Protein AF-A0A9W4S8V3-F1 (afdb_monomer_lite)

Radius of gyration: 19.66 Å; chains: 1; bounding box: 46×52×58 Å

Structure (mmCIF, N/CA/C/O backbone):
data_AF-A0A9W4S8V3-F1
#
_entry.id   AF-A0A9W4S8V3-F1
#
loop_
_atom_site.group_PDB
_atom_site.id
_atom_site.type_symbol
_atom_site.label_atom_id
_atom_site.label_alt_id
_atom_site.label_comp_id
_atom_site.label_asym_id
_atom_site.label_entity_id
_atom_site.label_seq_id
_atom_site.pdbx_PDB_ins_code
_atom_site.Cartn_x
_atom_site.Cartn_y
_atom_site.Cartn_z
_atom_site.occupancy
_atom_site.B_iso_or_equiv
_atom_site.auth_seq_id
_atom_site.auth_comp_id
_atom_site.auth_asym_id
_atom_site.auth_atom_id
_atom_site.pdbx_PDB_model_num
ATOM 1 N N . MET A 1 1 ? -5.835 11.607 -18.902 1.00 53.75 1 MET A N 1
ATOM 2 C CA . MET A 1 1 ? -4.369 11.509 -18.715 1.00 53.75 1 MET A CA 1
ATOM 3 C C . MET A 1 1 ? -4.000 10.255 -17.925 1.00 53.75 1 MET A C 1
ATOM 5 O O . MET A 1 1 ? -3.285 9.440 -18.485 1.00 53.75 1 MET A O 1
ATOM 9 N N . LEU A 1 2 ? -4.563 10.040 -16.722 1.00 62.72 2 LEU A N 1
ATOM 10 C CA . LEU A 1 2 ? -4.377 8.810 -15.922 1.00 62.72 2 LEU A CA 1
ATOM 11 C C . LEU A 1 2 ? -4.649 7.508 -16.689 1.00 62.72 2 LEU A C 1
ATOM 13 O O . LEU A 1 2 ? -3.820 6.609 -16.687 1.00 62.72 2 LEU A O 1
ATOM 17 N N . GLU A 1 3 ? -5.796 7.416 -17.365 1.00 71.69 3 GLU A N 1
ATOM 18 C CA . GLU A 1 3 ? -6.167 6.200 -18.100 1.00 71.69 3 GLU A CA 1
ATOM 19 C C . GLU A 1 3 ? -5.235 5.947 -19.285 1.00 71.69 3 GLU A C 1
ATOM 21 O O . GLU A 1 3 ? -4.780 4.828 -19.474 1.00 71.69 3 GLU A O 1
ATOM 26 N N . TYR A 1 4 ? -4.875 6.992 -20.035 1.00 81.25 4 TYR A N 1
ATOM 27 C CA . TYR A 1 4 ? -3.949 6.874 -21.163 1.00 81.25 4 TYR A CA 1
ATOM 28 C C . TYR A 1 4 ? -2.570 6.365 -20.724 1.00 81.25 4 TYR A C 1
ATOM 30 O O . TYR A 1 4 ? -2.067 5.401 -21.295 1.00 81.25 4 TYR A O 1
ATOM 38 N N . TRP A 1 5 ? -1.982 6.969 -19.684 1.00 81.19 5 TRP A N 1
ATOM 39 C CA . TRP A 1 5 ? -0.698 6.517 -19.138 1.00 81.19 5 TRP A CA 1
ATOM 40 C C . TRP A 1 5 ? -0.790 5.100 -18.569 1.00 81.19 5 TRP A C 1
ATOM 42 O O . TRP A 1 5 ? 0.082 4.278 -18.835 1.00 81.19 5 TRP A O 1
ATOM 52 N N . GLY A 1 6 ? -1.875 4.774 -17.863 1.00 83.50 6 GLY A N 1
ATOM 53 C CA . GLY A 1 6 ? -2.095 3.420 -17.361 1.00 83.50 6 GLY A CA 1
ATOM 54 C C . GLY A 1 6 ? -2.279 2.375 -18.459 1.00 83.50 6 GLY A C 1
ATOM 55 O O . GLY A 1 6 ? -1.819 1.246 -18.306 1.00 83.50 6 GLY A O 1
ATOM 56 N N . HIS A 1 7 ? -2.896 2.740 -19.585 1.00 87.94 7 HIS A N 1
ATOM 57 C CA . HIS A 1 7 ? -2.944 1.886 -20.767 1.00 87.94 7 HIS A CA 1
ATOM 58 C C . HIS A 1 7 ? -1.556 1.723 -21.382 1.00 87.94 7 HIS A C 1
ATOM 60 O O . HIS A 1 7 ? -1.149 0.591 -21.621 1.00 87.94 7 HIS A O 1
ATOM 66 N N . TYR A 1 8 ? -0.811 2.816 -21.572 1.00 90.94 8 TYR A N 1
ATOM 67 C CA . TYR A 1 8 ? 0.548 2.777 -22.113 1.00 90.94 8 TYR A CA 1
ATOM 68 C C . TYR A 1 8 ? 1.470 1.867 -21.293 1.00 90.94 8 TYR A C 1
ATOM 70 O O . TYR A 1 8 ? 2.156 1.026 -21.866 1.00 90.94 8 TYR A O 1
ATOM 78 N N . LEU A 1 9 ? 1.439 1.944 -19.961 1.00 91.44 9 LEU A N 1
ATOM 79 C CA . LEU A 1 9 ? 2.301 1.132 -19.086 1.00 91.44 9 LEU A CA 1
ATOM 80 C C . LEU A 1 9 ? 1.978 -0.368 -19.105 1.00 91.44 9 LEU A C 1
ATOM 82 O O . LEU A 1 9 ? 2.753 -1.175 -18.595 1.00 91.44 9 LEU A O 1
ATOM 86 N N . LYS A 1 10 ? 0.861 -0.751 -19.732 1.00 92.50 10 LYS A N 1
ATOM 87 C CA . LYS A 1 10 ? 0.482 -2.144 -20.000 1.00 92.50 10 LYS A CA 1
ATOM 88 C C . LYS A 1 10 ? 0.880 -2.613 -21.406 1.00 92.50 10 LYS A C 1
ATOM 90 O O . LYS A 1 10 ? 0.695 -3.785 -21.718 1.00 92.50 10 LYS A O 1
ATOM 95 N N . THR A 1 11 ? 1.426 -1.733 -22.244 1.00 95.25 11 THR A N 1
ATOM 96 C CA . THR A 1 11 ? 1.868 -2.044 -23.614 1.00 95.25 11 THR A CA 1
ATOM 97 C C . THR A 1 11 ? 3.347 -2.419 -23.675 1.00 95.25 11 THR A C 1
ATOM 99 O O . THR A 1 11 ? 4.100 -2.170 -22.728 1.00 95.25 11 THR A O 1
ATOM 102 N N . ARG A 1 12 ? 3.778 -2.986 -24.809 1.00 96.38 12 ARG A N 1
ATOM 103 C CA . ARG A 1 12 ? 5.169 -3.411 -25.014 1.00 96.38 12 ARG A CA 1
ATOM 104 C C . ARG A 1 12 ? 6.149 -2.255 -25.097 1.00 96.38 12 ARG A C 1
ATOM 106 O O . ARG A 1 12 ? 7.293 -2.377 -24.676 1.00 96.38 12 ARG A O 1
ATOM 113 N N . GLU A 1 13 ? 5.684 -1.113 -25.565 1.00 95.81 13 GLU A N 1
ATOM 114 C CA . GLU A 1 13 ? 6.449 0.119 -25.690 1.00 95.81 13 GLU A CA 1
ATOM 115 C C . GLU A 1 13 ? 6.947 0.616 -24.321 1.00 95.81 13 GLU A C 1
ATOM 117 O O . GLU A 1 13 ? 8.012 1.222 -24.226 1.00 95.81 13 GLU A O 1
ATOM 122 N N . SER A 1 14 ? 6.237 0.278 -23.239 1.00 95.25 14 SER A N 1
ATOM 123 C CA . SER A 1 14 ? 6.610 0.646 -21.869 1.00 95.25 14 SER A CA 1
ATOM 124 C C . SER A 1 14 ? 7.729 -0.186 -21.240 1.00 95.25 14 SER A C 1
ATOM 126 O O . SER A 1 14 ? 8.175 0.158 -20.150 1.00 95.25 14 SER A O 1
ATOM 128 N N . VAL A 1 15 ? 8.184 -1.275 -21.873 1.00 96.56 15 VAL A N 1
ATOM 129 C CA . VAL A 1 15 ? 9.158 -2.201 -21.259 1.00 96.56 15 VAL A CA 1
ATOM 130 C C . VAL A 1 15 ? 10.590 -1.663 -21.250 1.00 96.56 15 VAL A C 1
ATOM 132 O O . VAL A 1 15 ? 11.424 -2.164 -20.510 1.00 96.56 15 VAL A O 1
ATOM 135 N N . GLN A 1 16 ? 10.876 -0.626 -22.042 1.00 95.00 16 GLN A N 1
ATOM 136 C CA . GLN A 1 16 ? 12.216 -0.056 -22.237 1.00 95.00 16 GLN A CA 1
ATOM 137 C C . GLN A 1 16 ? 13.061 0.111 -20.951 1.00 95.00 16 GLN A C 1
ATOM 139 O O . GLN A 1 16 ? 14.211 -0.318 -20.959 1.00 95.00 16 GLN A O 1
ATOM 144 N N . PRO A 1 17 ? 12.546 0.666 -19.832 1.00 94.81 17 PRO A N 1
ATOM 145 C CA . PRO A 1 17 ? 13.326 0.804 -18.598 1.00 94.81 17 PRO A CA 1
ATOM 146 C C . PRO A 1 17 ? 13.534 -0.519 -17.829 1.00 94.81 17 PRO A C 1
ATOM 148 O O . PRO A 1 17 ? 14.394 -0.588 -16.951 1.00 94.81 17 PRO A O 1
ATOM 151 N N . VAL A 1 18 ? 12.781 -1.580 -18.131 1.00 96.94 18 VAL A N 1
ATOM 152 C CA . VAL A 1 18 ? 12.907 -2.913 -17.515 1.00 96.94 18 VAL A CA 1
ATOM 153 C C . VAL A 1 18 ? 13.986 -3.706 -18.250 1.00 96.94 18 VAL A C 1
ATOM 155 O O . VAL A 1 18 ? 13.690 -4.651 -18.965 1.00 96.94 18 VAL A O 1
ATOM 158 N N . THR A 1 19 ? 15.244 -3.297 -18.127 1.00 97.62 19 THR A N 1
ATOM 159 C CA . THR A 1 19 ? 16.382 -3.934 -18.810 1.00 97.62 19 THR A CA 1
ATOM 160 C C . THR A 1 19 ? 17.535 -4.200 -17.845 1.00 97.62 19 THR A C 1
ATOM 162 O O . THR A 1 19 ? 17.659 -3.522 -16.817 1.00 97.62 19 THR A O 1
ATOM 165 N N . THR A 1 20 ? 18.362 -5.199 -18.156 1.00 97.44 20 THR A N 1
ATOM 166 C CA . THR A 1 20 ? 19.636 -5.486 -17.478 1.00 97.44 20 THR A CA 1
ATOM 167 C C . THR A 1 20 ? 20.760 -4.528 -17.887 1.00 97.44 20 THR A C 1
ATOM 169 O O . THR A 1 20 ? 21.784 -4.471 -17.199 1.00 97.44 20 THR A O 1
ATOM 172 N N . ASP A 1 21 ? 20.568 -3.744 -18.954 1.00 97.31 21 ASP A N 1
ATOM 173 C CA . ASP A 1 21 ? 21.503 -2.704 -19.388 1.00 97.31 21 ASP A CA 1
ATOM 174 C C . ASP A 1 21 ? 21.702 -1.620 -18.317 1.00 97.31 21 ASP A C 1
ATOM 176 O O . ASP A 1 21 ? 20.852 -1.391 -17.455 1.00 97.31 21 ASP A O 1
ATOM 180 N N . ALA A 1 22 ? 22.831 -0.910 -18.384 1.00 96.38 22 ALA A N 1
ATOM 181 C CA . ALA A 1 22 ? 23.152 0.166 -17.448 1.00 96.38 22 ALA A CA 1
ATOM 182 C C . ALA A 1 22 ? 22.035 1.227 -17.379 1.00 96.38 22 ALA A C 1
ATOM 184 O O . ALA A 1 22 ? 21.563 1.721 -18.401 1.00 96.38 22 ALA A O 1
ATOM 185 N N . GLY A 1 23 ? 21.626 1.583 -16.157 1.00 93.06 23 GLY A N 1
ATOM 186 C CA . GLY A 1 23 ? 20.515 2.508 -15.903 1.00 93.06 23 GLY A CA 1
ATOM 187 C C . GLY A 1 23 ? 19.118 1.875 -15.958 1.00 93.06 23 GLY A C 1
ATOM 188 O O . GLY A 1 23 ? 18.142 2.551 -15.642 1.00 93.06 23 GLY A O 1
ATOM 189 N N . GLY A 1 24 ? 19.002 0.595 -16.324 1.00 96.38 24 GLY A N 1
ATOM 190 C CA . GLY A 1 24 ? 17.748 -0.154 -16.276 1.00 96.38 24 GLY A CA 1
ATOM 191 C C . GLY A 1 24 ? 17.402 -0.689 -14.884 1.00 96.38 24 GLY A C 1
ATOM 192 O O . GLY A 1 24 ? 18.260 -0.837 -14.010 1.00 96.38 24 GLY A O 1
ATOM 193 N N . TRP A 1 25 ? 16.133 -1.045 -14.686 1.00 95.81 25 TRP A N 1
ATOM 194 C CA . TRP A 1 25 ? 15.607 -1.551 -13.411 1.00 95.81 25 TRP A CA 1
ATOM 195 C C . TRP A 1 25 ? 15.994 -3.001 -13.087 1.00 95.81 25 TRP A C 1
ATOM 197 O O . TRP A 1 25 ? 15.817 -3.435 -11.952 1.00 95.81 25 TRP A O 1
ATOM 207 N N . LEU A 1 26 ? 16.536 -3.753 -14.048 1.00 96.81 26 LEU A N 1
ATOM 208 C CA . LEU A 1 26 ? 17.122 -5.080 -13.810 1.00 96.81 26 LEU A CA 1
ATOM 209 C C . LEU A 1 26 ? 18.656 -5.035 -13.789 1.00 96.81 26 LEU A C 1
ATOM 211 O O . LEU A 1 26 ? 19.299 -6.068 -13.587 1.00 96.81 26 LEU A O 1
ATOM 215 N N . SER A 1 27 ? 19.241 -3.850 -13.991 1.00 96.88 27 SER A N 1
ATOM 216 C CA . SER A 1 27 ? 20.685 -3.656 -14.045 1.00 96.88 27 SER A CA 1
ATOM 217 C C . SER A 1 27 ? 21.372 -4.063 -12.748 1.00 96.88 27 SER A C 1
ATOM 219 O O . SER A 1 27 ? 20.779 -4.087 -11.665 1.00 96.88 27 SER A O 1
ATOM 221 N N . ARG A 1 28 ? 22.672 -4.355 -12.846 1.00 95.25 28 ARG A N 1
ATOM 222 C CA . ARG A 1 28 ? 23.475 -4.694 -11.669 1.00 95.25 28 ARG A CA 1
ATOM 223 C C . ARG A 1 28 ? 23.445 -3.583 -10.618 1.00 95.25 28 ARG A C 1
ATOM 225 O O . ARG A 1 28 ? 23.359 -3.894 -9.434 1.00 95.25 28 ARG A O 1
ATOM 232 N N . ASP A 1 29 ? 23.486 -2.326 -11.053 1.00 95.62 29 ASP A N 1
ATOM 233 C CA . ASP A 1 29 ? 23.458 -1.168 -10.161 1.00 95.62 29 ASP A CA 1
ATOM 234 C C . ASP A 1 29 ? 22.117 -1.060 -9.434 1.00 95.62 29 ASP A C 1
ATOM 236 O O . ASP A 1 29 ? 22.109 -0.923 -8.211 1.00 95.62 29 ASP A O 1
ATOM 240 N N . ALA A 1 30 ? 20.993 -1.231 -10.141 1.00 94.31 30 ALA A N 1
ATOM 241 C CA . ALA A 1 30 ? 19.667 -1.245 -9.525 1.00 94.31 30 ALA A CA 1
ATOM 242 C C . ALA A 1 30 ? 19.547 -2.356 -8.469 1.00 94.31 30 ALA A C 1
ATOM 244 O O . ALA A 1 30 ? 19.091 -2.105 -7.362 1.00 94.31 30 ALA A O 1
ATOM 245 N N . GLN A 1 31 ? 20.042 -3.566 -8.749 1.00 93.75 31 GLN A N 1
ATOM 246 C CA . GLN A 1 31 ? 20.007 -4.669 -7.777 1.00 93.75 31 GLN A CA 1
ATOM 247 C C . GLN A 1 31 ? 20.933 -4.467 -6.559 1.00 93.75 31 GLN A C 1
ATOM 249 O O . GLN A 1 31 ? 20.785 -5.171 -5.559 1.00 93.75 31 GLN A O 1
ATOM 254 N N . ILE A 1 32 ? 21.901 -3.546 -6.631 1.00 91.88 32 ILE A N 1
ATOM 255 C CA . ILE A 1 32 ? 22.773 -3.177 -5.503 1.00 91.88 32 ILE A CA 1
ATOM 256 C C . ILE A 1 32 ? 22.166 -2.026 -4.695 1.00 91.88 32 ILE A C 1
ATOM 258 O O . ILE A 1 32 ? 22.233 -2.041 -3.467 1.00 91.88 32 ILE A O 1
ATOM 262 N N . GLN A 1 33 ? 21.633 -1.016 -5.380 1.00 88.44 33 GLN A N 1
ATOM 263 C CA . GLN A 1 33 ? 21.188 0.237 -4.768 1.00 88.44 33 GLN A CA 1
ATOM 264 C C . GLN A 1 33 ? 19.755 0.144 -4.241 1.00 88.44 33 GLN A C 1
ATOM 266 O O . GLN A 1 33 ? 19.452 0.695 -3.185 1.00 88.44 33 GLN A O 1
ATOM 271 N N . GLU A 1 34 ? 18.895 -0.608 -4.927 1.00 86.75 34 GLU A N 1
ATOM 272 C CA . GLU A 1 34 ? 17.500 -0.788 -4.550 1.00 86.75 34 GLU A CA 1
ATOM 273 C C . GLU A 1 34 ? 17.338 -2.086 -3.764 1.00 86.75 34 GLU A C 1
ATOM 275 O O . GLU A 1 34 ? 17.323 -3.187 -4.322 1.00 86.75 34 GLU A O 1
ATOM 280 N N . ALA A 1 35 ? 17.166 -1.968 -2.446 1.00 83.12 35 ALA A N 1
ATOM 281 C CA . ALA A 1 35 ? 17.029 -3.126 -1.561 1.00 83.12 35 ALA A CA 1
ATOM 282 C C . ALA A 1 35 ? 15.923 -4.095 -2.028 1.00 83.12 35 ALA A C 1
ATOM 284 O O . ALA A 1 35 ? 16.108 -5.313 -1.989 1.00 83.12 35 ALA A O 1
ATOM 285 N N . GLY A 1 36 ? 14.810 -3.557 -2.544 1.00 85.56 36 GLY A N 1
ATOM 286 C CA . GLY A 1 36 ? 13.691 -4.338 -3.077 1.00 85.56 36 GLY A CA 1
ATOM 287 C C . GLY A 1 36 ? 13.987 -5.090 -4.381 1.00 85.56 36 GLY A C 1
ATOM 288 O O . GLY A 1 36 ? 13.192 -5.939 -4.776 1.00 85.56 36 GLY A O 1
ATOM 289 N N . LEU A 1 37 ? 15.102 -4.813 -5.059 1.00 91.50 37 LEU A N 1
ATOM 290 C CA . LEU A 1 37 ? 15.516 -5.488 -6.297 1.00 91.50 37 LEU A CA 1
ATOM 291 C C . LEU A 1 37 ? 16.732 -6.393 -6.095 1.00 91.50 37 LEU A C 1
ATOM 293 O O . LEU A 1 37 ? 17.133 -7.091 -7.024 1.00 91.50 37 LEU A O 1
ATOM 297 N N . SER A 1 38 ? 17.299 -6.421 -4.890 1.00 90.62 38 SER A N 1
ATOM 298 C CA . SER A 1 38 ? 18.400 -7.322 -4.562 1.00 90.62 38 SER A CA 1
ATOM 299 C C . SER A 1 38 ? 18.012 -8.792 -4.771 1.00 90.62 38 SER A C 1
ATOM 301 O O . SER A 1 38 ? 16.888 -9.207 -4.486 1.00 90.62 38 SER A O 1
ATOM 303 N N . ASN A 1 39 ? 18.951 -9.587 -5.302 1.00 92.25 39 ASN A N 1
ATOM 304 C CA . ASN A 1 39 ? 18.748 -11.003 -5.640 1.00 92.25 39 ASN A CA 1
ATOM 305 C C . ASN A 1 39 ? 17.454 -11.232 -6.445 1.00 92.25 39 ASN A C 1
ATOM 307 O O . ASN A 1 39 ? 16.621 -12.075 -6.094 1.00 92.25 39 ASN A O 1
ATOM 311 N N . PHE A 1 40 ? 17.255 -10.436 -7.503 1.00 95.19 40 PHE A N 1
ATOM 312 C CA . PHE A 1 40 ? 15.971 -10.320 -8.194 1.00 95.19 40 PHE A CA 1
ATOM 313 C C . PHE A 1 40 ? 15.415 -11.673 -8.657 1.00 95.19 40 PHE A C 1
ATOM 315 O O . PHE A 1 40 ? 14.278 -12.023 -8.332 1.00 95.19 40 PHE A O 1
ATOM 322 N N . LEU A 1 41 ? 16.238 -12.458 -9.360 1.00 95.69 41 LEU A N 1
ATOM 323 C CA . LEU A 1 41 ? 15.849 -13.766 -9.890 1.00 95.69 41 LEU A CA 1
ATOM 324 C C . LEU A 1 41 ? 15.609 -14.811 -8.805 1.00 95.69 41 LEU A C 1
ATOM 326 O O . LEU A 1 41 ? 14.900 -15.773 -9.075 1.00 95.69 41 LEU A O 1
ATOM 330 N N . ASP A 1 42 ? 16.142 -14.646 -7.596 1.00 95.25 42 ASP A N 1
ATOM 331 C CA . ASP A 1 42 ? 15.854 -15.536 -6.467 1.00 95.25 42 ASP A CA 1
ATOM 332 C C . ASP A 1 42 ? 14.572 -15.135 -5.737 1.00 95.25 42 ASP A C 1
ATOM 334 O O . ASP A 1 42 ? 13.920 -15.983 -5.131 1.00 95.25 42 ASP A O 1
ATOM 338 N N . THR A 1 43 ? 14.186 -13.864 -5.841 1.00 94.81 43 THR A N 1
ATOM 339 C CA . THR A 1 43 ? 13.101 -13.261 -5.061 1.00 94.81 43 THR A CA 1
ATOM 340 C C . THR A 1 43 ? 11.767 -13.249 -5.806 1.00 94.81 43 THR A C 1
ATOM 342 O O . THR A 1 43 ? 10.718 -13.513 -5.213 1.00 94.81 43 THR A O 1
ATOM 345 N N . TYR A 1 44 ? 11.784 -12.971 -7.108 1.00 96.62 44 TYR A N 1
ATOM 346 C CA . TYR A 1 44 ? 10.574 -12.738 -7.894 1.00 96.62 44 TYR A CA 1
ATOM 347 C C . TYR A 1 44 ? 10.312 -13.843 -8.914 1.00 96.62 44 TYR A C 1
ATOM 349 O O . TYR A 1 44 ? 11.220 -14.502 -9.420 1.00 96.62 44 TYR A O 1
ATOM 357 N N . ILE A 1 45 ? 9.032 -14.042 -9.212 1.00 96.88 45 ILE A N 1
ATOM 358 C CA . ILE A 1 45 ? 8.588 -14.800 -10.375 1.00 96.88 45 ILE A CA 1
ATOM 359 C C . ILE A 1 45 ? 8.805 -13.910 -11.598 1.00 96.88 45 ILE A C 1
ATOM 361 O O . ILE A 1 45 ? 8.294 -12.790 -11.655 1.00 96.88 45 ILE A O 1
ATOM 365 N N . VAL A 1 46 ? 9.552 -14.424 -12.571 1.00 97.69 46 VAL A N 1
ATOM 366 C CA . VAL A 1 46 ? 9.795 -13.768 -13.860 1.00 97.69 46 VAL A CA 1
ATOM 367 C C . VAL A 1 46 ? 9.221 -14.618 -14.997 1.00 97.69 46 VAL A C 1
ATOM 369 O O . VAL A 1 46 ? 9.194 -15.844 -14.856 1.00 97.69 46 VAL A O 1
ATOM 372 N N . PRO A 1 47 ? 8.735 -14.010 -16.096 1.00 97.88 47 PRO A N 1
ATOM 373 C CA . PRO A 1 47 ? 8.167 -14.768 -17.211 1.00 97.88 47 PRO A CA 1
ATOM 374 C C . PRO A 1 47 ? 9.163 -15.687 -17.929 1.00 97.88 47 PRO A C 1
ATOM 376 O O . PRO A 1 47 ? 8.797 -16.810 -18.268 1.00 97.88 47 PRO A O 1
ATOM 379 N N . ASP A 1 48 ? 10.398 -15.227 -18.147 1.00 97.75 48 ASP A N 1
ATOM 380 C CA . ASP A 1 48 ? 11.457 -15.990 -18.814 1.00 97.75 48 ASP A CA 1
ATOM 381 C C . ASP A 1 48 ? 12.830 -15.644 -18.207 1.00 97.75 48 ASP A C 1
ATOM 383 O O . ASP A 1 48 ? 13.419 -14.628 -18.566 1.00 97.75 48 ASP A O 1
ATOM 387 N N . PRO A 1 49 ? 13.365 -16.447 -17.271 1.00 96.00 49 PRO A N 1
ATOM 388 C CA . PRO A 1 49 ? 14.650 -16.152 -16.636 1.00 96.00 49 PRO A CA 1
ATOM 389 C C . PRO A 1 49 ? 15.848 -16.255 -17.593 1.00 96.00 49 PRO A C 1
ATOM 391 O O . PRO A 1 49 ? 16.918 -15.752 -17.253 1.00 96.00 49 PRO A O 1
ATOM 394 N N . GLU A 1 50 ? 15.685 -16.888 -18.760 1.00 97.00 50 GLU A N 1
ATOM 395 C CA . GLU A 1 50 ? 16.749 -17.047 -19.756 1.00 97.00 50 GLU A CA 1
ATOM 396 C C . GLU A 1 50 ? 16.818 -15.863 -20.733 1.00 97.00 50 GLU A C 1
ATOM 398 O O . GLU A 1 50 ? 17.815 -15.718 -21.442 1.00 97.00 50 GLU A O 1
ATOM 403 N N . ASP A 1 51 ? 15.800 -14.993 -20.766 1.00 97.69 51 ASP A N 1
ATOM 404 C CA . ASP A 1 51 ? 15.859 -13.726 -21.498 1.00 97.69 51 ASP A CA 1
ATOM 405 C C . ASP A 1 51 ? 16.868 -12.786 -20.817 1.00 97.69 51 ASP A C 1
ATOM 407 O O . ASP A 1 51 ? 16.601 -12.278 -19.722 1.00 97.69 51 ASP A O 1
ATOM 411 N N . PRO A 1 52 ? 18.013 -12.492 -21.459 1.00 95.56 52 PRO A N 1
ATOM 412 C CA . PRO A 1 52 ? 19.091 -11.763 -20.811 1.00 95.56 52 PRO A CA 1
ATOM 413 C C . PRO A 1 52 ? 18.795 -10.270 -20.642 1.00 95.56 52 PRO A C 1
ATOM 415 O O . PRO A 1 52 ? 19.540 -9.602 -19.926 1.00 95.56 52 PRO A O 1
ATOM 418 N N . ILE A 1 53 ? 17.760 -9.735 -21.301 1.00 96.56 53 ILE A N 1
ATOM 419 C CA . ILE A 1 53 ? 17.469 -8.298 -21.328 1.00 96.56 53 ILE A CA 1
ATOM 42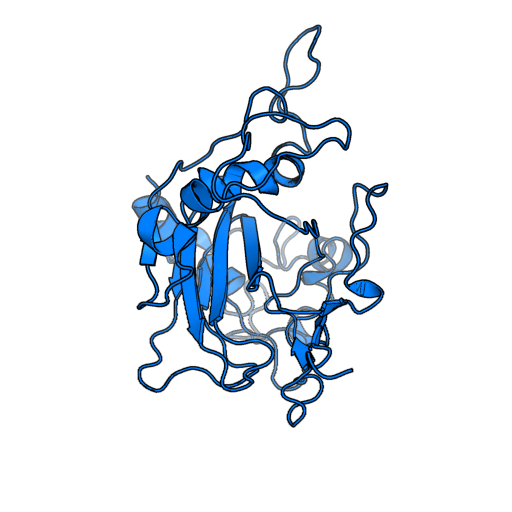0 C C . ILE A 1 53 ? 16.305 -7.978 -20.396 1.00 96.56 53 ILE A C 1
ATOM 422 O O . ILE A 1 53 ? 16.465 -7.174 -19.480 1.00 96.56 53 ILE A O 1
ATOM 426 N N . HIS A 1 54 ? 15.144 -8.603 -20.607 1.00 97.62 54 HIS A N 1
ATOM 427 C CA . HIS A 1 54 ? 13.907 -8.225 -19.917 1.00 97.62 54 HIS A CA 1
ATOM 428 C C . HIS A 1 54 ? 13.403 -9.282 -18.929 1.00 97.62 54 HIS A C 1
ATOM 430 O O . HIS A 1 54 ? 12.345 -9.085 -18.333 1.00 97.62 54 HIS A O 1
ATOM 436 N N . TYR A 1 55 ? 14.099 -10.411 -18.763 1.00 97.81 55 TYR A N 1
ATOM 437 C CA . TYR A 1 55 ? 13.586 -11.587 -18.048 1.00 97.81 55 TYR A CA 1
ATOM 438 C C . TYR A 1 55 ? 12.167 -12.008 -18.497 1.00 97.81 55 TYR A C 1
ATOM 440 O O . TYR A 1 55 ? 11.358 -12.495 -17.701 1.00 97.81 55 TYR A O 1
ATOM 448 N N . GLY A 1 56 ? 11.826 -11.763 -19.766 1.00 97.81 56 GLY A N 1
ATOM 449 C CA . GLY A 1 56 ? 10.529 -12.064 -20.364 1.00 97.81 56 GLY A CA 1
ATOM 450 C C . GLY A 1 56 ? 9.401 -11.095 -20.004 1.00 97.81 56 GLY A C 1
ATOM 451 O O . GLY A 1 56 ? 8.265 -11.316 -20.434 1.00 97.81 56 GLY A O 1
ATOM 452 N N . PHE A 1 57 ? 9.656 -10.031 -19.234 1.00 98.25 57 PHE A N 1
ATOM 453 C CA . PHE A 1 57 ? 8.652 -8.991 -19.015 1.00 98.25 57 PHE A CA 1
ATOM 454 C C . PHE A 1 57 ? 8.291 -8.316 -20.340 1.00 98.25 57 PHE A C 1
ATOM 456 O O . PHE A 1 57 ? 9.151 -7.996 -21.156 1.00 98.25 57 PHE A O 1
ATOM 463 N N . THR A 1 58 ? 6.999 -8.080 -20.555 1.00 97.62 58 THR A N 1
ATOM 464 C CA . THR A 1 58 ? 6.485 -7.457 -21.777 1.00 97.62 58 THR A CA 1
ATOM 465 C C . THR A 1 58 ? 5.990 -6.039 -21.560 1.00 97.62 58 THR A C 1
ATOM 467 O O . THR A 1 58 ? 5.623 -5.401 -22.530 1.00 97.62 58 THR A O 1
ATOM 470 N N . SER A 1 59 ? 5.914 -5.544 -20.326 1.00 96.56 59 SER A N 1
ATOM 471 C CA . SER A 1 59 ? 5.475 -4.179 -20.020 1.00 96.56 59 SER A CA 1
ATOM 472 C C . SER A 1 59 ? 5.969 -3.737 -18.645 1.00 96.56 59 SER A C 1
ATOM 474 O O . SER A 1 59 ? 6.320 -4.569 -17.801 1.00 96.56 59 SER A O 1
ATOM 476 N N . TRP A 1 60 ? 5.960 -2.426 -18.402 1.00 94.75 60 TRP A N 1
ATOM 477 C CA . TRP A 1 60 ? 6.280 -1.866 -17.090 1.00 94.75 60 TRP A CA 1
ATOM 478 C C . TRP A 1 60 ? 5.342 -2.393 -16.001 1.00 94.75 60 TRP A C 1
ATOM 480 O O . TRP A 1 60 ? 5.794 -2.771 -14.925 1.00 94.75 60 TRP A O 1
ATOM 490 N N . ASP A 1 61 ? 4.038 -2.465 -16.280 1.00 92.69 61 ASP A N 1
ATOM 491 C CA . ASP A 1 61 ? 3.041 -2.919 -15.307 1.00 92.69 61 ASP A CA 1
ATOM 492 C C . ASP A 1 61 ? 3.239 -4.388 -14.900 1.00 92.69 61 ASP A C 1
ATOM 494 O O . ASP A 1 61 ? 3.072 -4.734 -13.729 1.00 92.69 61 ASP A O 1
ATOM 498 N N . GLN A 1 62 ? 3.657 -5.255 -15.831 1.00 95.38 62 GLN A N 1
ATOM 499 C CA . GLN A 1 62 ? 3.952 -6.655 -15.517 1.00 95.38 62 GLN A CA 1
ATOM 500 C C . GLN A 1 62 ? 5.175 -6.780 -14.599 1.00 95.38 62 GLN A C 1
ATOM 502 O O . GLN A 1 62 ? 5.150 -7.560 -13.649 1.00 95.38 62 GLN A O 1
ATOM 507 N N . PHE A 1 63 ? 6.223 -5.990 -14.853 1.00 95.69 63 PHE A N 1
ATOM 508 C CA . PHE A 1 63 ? 7.376 -5.895 -13.959 1.00 95.69 63 PHE A CA 1
ATOM 509 C C . PHE A 1 63 ? 6.972 -5.337 -12.590 1.00 95.69 63 PHE A C 1
ATOM 511 O O . PHE A 1 63 ? 7.316 -5.905 -11.556 1.00 95.69 63 PHE A O 1
ATOM 518 N N . TYR A 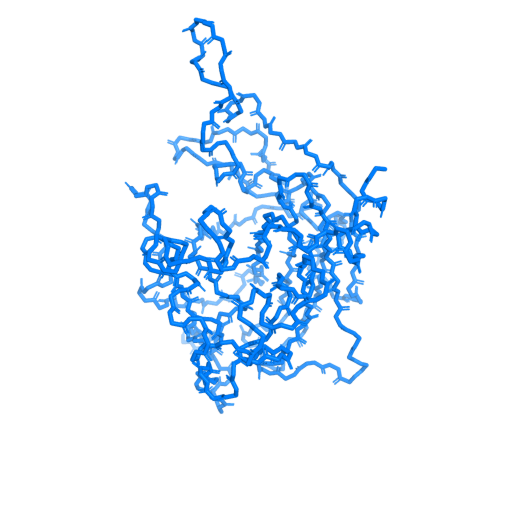1 64 ? 6.206 -4.250 -12.558 1.00 92.25 64 TYR A N 1
ATOM 519 C CA . TYR A 1 64 ? 5.824 -3.575 -11.322 1.00 92.25 64 TYR A CA 1
ATOM 520 C C . TYR A 1 64 ? 4.945 -4.458 -10.423 1.00 92.25 64 TYR A C 1
ATOM 522 O O . TYR A 1 64 ? 5.172 -4.530 -9.219 1.00 92.25 64 TYR A O 1
ATOM 530 N N . THR A 1 65 ? 3.983 -5.175 -11.009 1.00 92.38 65 THR A N 1
ATOM 531 C CA . THR A 1 65 ? 3.009 -6.018 -10.288 1.00 92.38 65 THR A CA 1
ATOM 532 C C . THR A 1 65 ? 3.427 -7.485 -10.148 1.00 92.38 65 THR A C 1
ATOM 534 O O . THR A 1 65 ? 2.593 -8.336 -9.826 1.00 92.38 65 THR A O 1
ATOM 537 N N . ARG A 1 66 ? 4.706 -7.787 -10.399 1.00 94.62 66 ARG A N 1
ATOM 538 C CA . ARG A 1 66 ? 5.285 -9.131 -10.290 1.00 94.62 66 ARG A CA 1
ATOM 539 C C . ARG A 1 66 ? 5.086 -9.733 -8.898 1.00 94.62 66 ARG A C 1
ATOM 541 O O . ARG A 1 66 ? 5.078 -9.038 -7.884 1.00 94.62 66 ARG A O 1
ATOM 548 N N . ASP A 1 67 ? 5.003 -11.055 -8.862 1.00 94.06 67 ASP A N 1
ATOM 549 C CA . ASP A 1 67 ? 4.825 -11.809 -7.627 1.00 94.06 67 ASP A CA 1
ATOM 550 C C . ASP A 1 67 ? 6.158 -12.292 -7.048 1.00 94.06 67 ASP A C 1
ATOM 552 O O . ASP A 1 67 ? 7.112 -12.577 -7.772 1.00 94.06 67 ASP A O 1
ATOM 556 N N . PHE A 1 68 ? 6.214 -12.436 -5.724 1.00 94.69 68 PHE A N 1
ATOM 557 C CA . PHE A 1 68 ? 7.302 -13.149 -5.053 1.00 94.69 68 PHE A CA 1
ATOM 558 C C . PHE A 1 68 ? 7.258 -14.640 -5.392 1.00 94.69 68 PHE A C 1
ATOM 560 O O . PHE A 1 68 ? 6.177 -15.220 -5.544 1.00 94.69 68 PHE A O 1
ATOM 567 N N . LYS A 1 69 ? 8.422 -15.297 -5.426 1.00 95.44 69 LYS A N 1
ATOM 568 C CA . LYS A 1 69 ? 8.453 -16.763 -5.475 1.00 95.44 69 LYS A CA 1
ATOM 569 C C . LYS A 1 69 ? 7.761 -17.359 -4.250 1.00 95.44 69 LYS A C 1
ATOM 571 O O . LYS A 1 69 ? 7.802 -16.818 -3.141 1.00 95.44 69 LYS A O 1
ATOM 576 N N . HIS A 1 70 ? 7.131 -18.510 -4.462 1.00 93.00 70 HIS A N 1
ATOM 577 C CA . HIS A 1 70 ? 6.389 -19.212 -3.424 1.00 93.00 70 HIS A CA 1
ATOM 578 C C . HIS A 1 70 ? 7.271 -19.511 -2.199 1.00 93.00 70 HIS A C 1
ATOM 580 O O . HIS 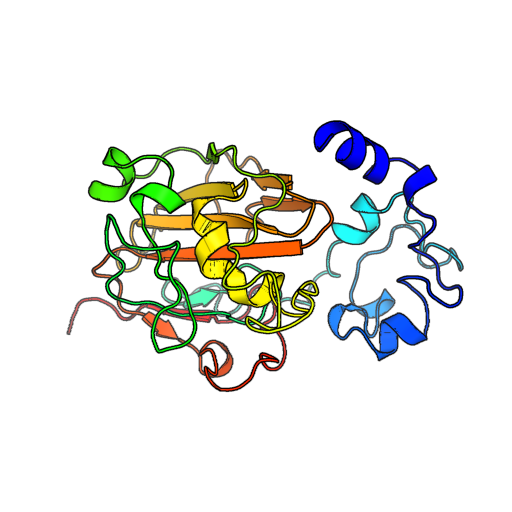A 1 70 ? 8.401 -19.974 -2.329 1.00 93.00 70 HIS A O 1
ATOM 586 N N . GLY A 1 71 ? 6.733 -19.275 -1.000 1.00 91.19 71 GLY A N 1
ATOM 587 C CA . GLY A 1 71 ? 7.396 -19.582 0.272 1.00 91.19 71 GLY A CA 1
ATOM 588 C C . GLY A 1 71 ? 8.351 -18.508 0.804 1.00 91.19 71 GLY A C 1
ATOM 589 O O . GLY A 1 71 ? 8.726 -18.584 1.970 1.00 91.19 71 GLY A O 1
ATOM 590 N N . LEU A 1 72 ? 8.697 -17.476 0.025 1.00 92.81 72 LEU A N 1
ATOM 591 C CA . LEU A 1 72 ? 9.619 -16.420 0.478 1.00 92.81 72 LEU A CA 1
ATOM 592 C C . LEU A 1 72 ? 9.018 -15.441 1.490 1.00 92.81 72 LEU A C 1
ATOM 594 O O . LEU A 1 72 ? 9.753 -14.719 2.165 1.00 92.81 72 LEU A O 1
ATOM 598 N N . ARG A 1 73 ? 7.688 -15.386 1.569 1.00 92.81 73 ARG A N 1
ATOM 599 C CA . ARG A 1 73 ? 6.924 -14.559 2.507 1.00 92.81 73 ARG A CA 1
ATOM 600 C C . ARG A 1 73 ? 5.946 -15.454 3.263 1.00 92.81 73 ARG A C 1
ATOM 602 O O . ARG A 1 73 ? 4.781 -15.539 2.887 1.00 92.81 73 ARG A O 1
ATOM 609 N N . PRO A 1 74 ? 6.418 -16.221 4.260 1.00 95.06 74 PRO A N 1
ATOM 610 C CA . PRO A 1 74 ? 5.540 -17.088 5.031 1.00 95.06 74 PRO A CA 1
ATOM 611 C C . PRO A 1 74 ? 4.582 -16.250 5.879 1.00 95.06 74 PRO A C 1
ATOM 613 O O . PRO A 1 74 ? 4.969 -15.236 6.460 1.00 95.06 74 PRO A O 1
ATOM 616 N N . LEU A 1 75 ? 3.334 -16.705 5.982 1.00 96.88 75 LEU A N 1
ATOM 617 C CA . LEU A 1 75 ? 2.347 -16.062 6.837 1.00 96.88 75 LEU A CA 1
ATOM 618 C C . LEU A 1 75 ? 2.738 -16.201 8.311 1.00 96.88 75 LEU A C 1
ATOM 620 O O . LEU A 1 75 ? 2.821 -17.311 8.840 1.00 96.88 75 LEU A O 1
ATOM 624 N N . ALA A 1 76 ? 2.940 -15.074 8.993 1.00 96.69 76 ALA A N 1
ATOM 625 C CA . ALA A 1 76 ? 3.229 -15.074 10.416 1.00 96.69 76 ALA A CA 1
ATOM 626 C C . ALA A 1 76 ? 1.991 -15.467 11.237 1.00 96.69 76 ALA A C 1
ATOM 628 O O . ALA A 1 76 ? 0.918 -14.873 11.114 1.00 96.69 76 ALA A O 1
ATOM 629 N N . CYS A 1 77 ? 2.180 -16.435 12.139 1.00 96.62 77 CYS A N 1
ATOM 630 C CA . CYS A 1 77 ? 1.164 -16.916 13.085 1.00 96.62 77 CYS A CA 1
ATOM 631 C C . CYS A 1 77 ? -0.173 -17.263 12.390 1.00 96.62 77 CYS A C 1
ATOM 633 O O . CYS A 1 77 ? -1.189 -16.619 12.659 1.00 96.62 77 CYS A O 1
ATOM 635 N N . PRO A 1 78 ? -0.191 -18.251 11.475 1.00 96.12 78 PRO A N 1
ATOM 636 C CA . PRO A 1 78 ? -1.348 -18.537 10.616 1.00 96.12 78 PRO A CA 1
ATOM 637 C C . PRO A 1 78 ? -2.591 -19.026 11.375 1.00 96.12 78 PRO A C 1
ATOM 639 O O . PRO A 1 78 ? -3.680 -19.003 10.816 1.00 96.12 78 PRO A O 1
ATOM 642 N N . HIS A 1 79 ? -2.431 -19.463 12.626 1.00 95.25 79 HIS A N 1
ATOM 643 C CA . HIS A 1 79 ? -3.507 -19.969 13.487 1.00 95.25 79 HIS A CA 1
ATOM 644 C C . HIS A 1 79 ? -3.797 -19.061 14.692 1.00 95.25 79 HIS A C 1
ATOM 646 O O . HIS A 1 79 ? -4.502 -19.473 15.606 1.00 95.25 79 HIS A O 1
ATOM 652 N N . ASP A 1 80 ? -3.209 -17.862 14.727 1.00 95.88 80 ASP A N 1
ATOM 653 C CA . ASP A 1 80 ? -3.456 -16.875 15.779 1.00 95.88 80 ASP A CA 1
ATOM 654 C C . ASP A 1 80 ? -4.169 -15.657 15.186 1.00 95.88 80 ASP A C 1
ATOM 656 O O . ASP A 1 80 ? -3.556 -14.807 14.522 1.00 95.88 80 ASP A O 1
ATOM 660 N N . ASP A 1 81 ? -5.473 -15.589 15.435 1.00 94.69 81 ASP A N 1
ATOM 661 C CA . ASP A 1 81 ? -6.350 -14.525 14.948 1.00 94.69 81 ASP A CA 1
ATOM 662 C C . ASP A 1 81 ? -6.161 -13.205 15.709 1.00 94.69 81 ASP A C 1
ATOM 664 O O . ASP A 1 81 ? -6.710 -12.179 15.307 1.00 94.69 81 ASP A O 1
ATOM 668 N N . ASN A 1 82 ? -5.351 -13.182 16.774 1.00 96.12 82 ASN A N 1
ATOM 669 C CA . ASN A 1 82 ? -4.960 -11.942 17.449 1.00 96.12 82 ASN A CA 1
ATOM 670 C C . ASN A 1 82 ? -3.773 -11.260 16.765 1.00 96.12 82 ASN A C 1
ATOM 672 O O . ASN A 1 82 ? -3.473 -10.104 17.057 1.00 96.12 82 ASN A O 1
ATOM 676 N N . VAL A 1 83 ? -3.070 -11.952 15.863 1.00 96.56 83 VAL A N 1
ATOM 677 C CA . VAL A 1 83 ? -1.917 -11.390 15.155 1.00 96.56 83 VAL A CA 1
ATOM 678 C C . VAL A 1 83 ? -2.354 -10.751 13.843 1.00 96.56 83 VAL A C 1
ATOM 680 O O . VAL A 1 83 ? -2.815 -11.432 12.926 1.00 96.56 83 VAL A O 1
ATOM 683 N N . ILE A 1 84 ? -2.097 -9.454 13.715 1.00 95.69 84 ILE A N 1
ATOM 684 C CA . ILE A 1 84 ? -2.225 -8.694 12.472 1.00 95.69 84 ILE A CA 1
ATOM 685 C C . ILE A 1 84 ? -0.886 -8.753 11.741 1.00 95.69 84 ILE A C 1
ATOM 687 O O . ILE A 1 84 ? 0.175 -8.539 12.335 1.00 95.69 84 ILE A O 1
ATOM 691 N N . VAL A 1 85 ? -0.932 -9.046 10.444 1.00 96.00 85 VAL A N 1
ATOM 692 C CA . VAL A 1 85 ? 0.257 -9.129 9.589 1.00 96.00 85 VAL A CA 1
ATOM 693 C C . VAL A 1 85 ? 0.374 -7.916 8.675 1.00 96.00 85 VAL A C 1
ATOM 695 O O . VAL A 1 85 ? -0.629 -7.273 8.368 1.00 96.00 85 VAL A O 1
ATOM 698 N N . SER A 1 86 ? 1.595 -7.600 8.245 1.00 94.50 86 SER A N 1
ATOM 699 C CA . SER A 1 86 ? 1.839 -6.507 7.305 1.00 94.50 86 SER A CA 1
ATOM 700 C C . SER A 1 86 ? 1.147 -6.786 5.971 1.00 94.50 86 SER A C 1
ATOM 702 O O . SER A 1 86 ? 1.287 -7.876 5.410 1.00 94.50 86 SER A O 1
ATOM 704 N N . ALA A 1 87 ? 0.415 -5.795 5.460 1.00 91.44 87 ALA A N 1
ATOM 705 C CA . ALA A 1 87 ? -0.322 -5.893 4.202 1.00 91.44 87 ALA A CA 1
ATOM 706 C C . ALA A 1 87 ? 0.573 -5.700 2.964 1.00 91.44 87 ALA A C 1
ATOM 708 O O . ALA A 1 87 ? 0.212 -6.146 1.876 1.00 91.44 87 ALA A O 1
ATOM 709 N N . THR A 1 88 ? 1.742 -5.069 3.122 1.00 89.69 88 THR A N 1
ATOM 710 C CA . THR A 1 88 ? 2.684 -4.752 2.036 1.00 89.69 88 THR A CA 1
ATOM 711 C C . THR A 1 88 ? 4.138 -4.852 2.500 1.00 89.69 88 THR A C 1
ATOM 713 O O . THR A 1 88 ? 4.412 -4.863 3.700 1.00 89.69 88 THR A O 1
ATOM 716 N N . GLU A 1 89 ? 5.079 -4.897 1.551 1.00 88.00 89 GLU A N 1
ATOM 717 C CA . GLU A 1 89 ? 6.492 -4.615 1.836 1.00 88.00 89 GLU A CA 1
ATOM 718 C C . GLU A 1 89 ? 6.666 -3.106 1.977 1.00 88.00 89 GLU A C 1
ATOM 720 O O . GLU A 1 89 ? 6.645 -2.377 0.989 1.00 88.00 89 GLU A O 1
ATOM 725 N N . SER A 1 90 ? 6.748 -2.615 3.208 1.00 86.31 90 SER A N 1
ATOM 726 C CA . SER A 1 90 ? 6.767 -1.174 3.469 1.00 86.31 90 SER A CA 1
ATOM 727 C C . SER A 1 90 ? 7.358 -0.880 4.831 1.00 86.31 90 SER A C 1
ATOM 729 O O . SER A 1 90 ? 7.237 -1.705 5.740 1.00 86.31 90 SER A O 1
ATOM 731 N N . THR A 1 91 ? 7.906 0.318 5.014 1.00 85.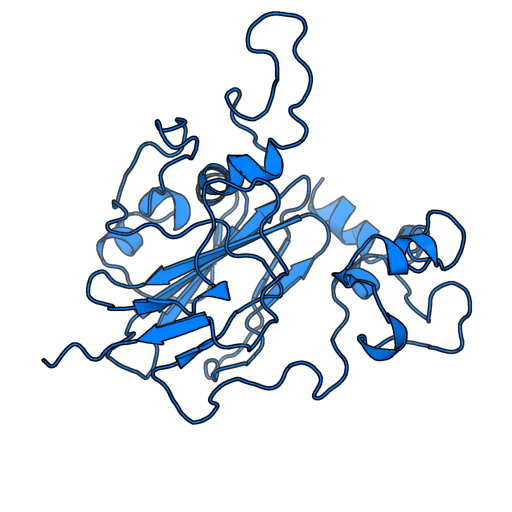25 91 THR A N 1
ATOM 732 C CA . THR A 1 91 ? 8.211 0.787 6.364 1.00 85.25 91 THR A CA 1
ATOM 733 C C . THR A 1 91 ? 7.054 1.610 6.926 1.00 85.25 91 THR A C 1
ATOM 735 O O . THR A 1 91 ? 6.562 2.509 6.240 1.00 85.25 91 THR A O 1
ATOM 738 N N . PRO A 1 92 ? 6.614 1.354 8.172 1.00 87.44 92 PRO A N 1
ATOM 739 C CA . PRO A 1 92 ? 5.588 2.158 8.816 1.00 87.44 92 PRO A CA 1
ATOM 740 C C . PRO A 1 92 ? 5.977 3.629 8.874 1.00 87.44 92 PRO A C 1
ATOM 742 O O . PRO A 1 92 ? 6.898 4.029 9.587 1.00 87.44 92 PRO A O 1
ATOM 745 N N . PHE A 1 93 ? 5.231 4.446 8.136 1.00 84.25 93 PHE A N 1
ATOM 746 C CA . PHE A 1 93 ? 5.408 5.887 8.167 1.00 84.25 93 PHE A CA 1
ATOM 747 C C . PHE A 1 93 ? 4.968 6.427 9.518 1.00 84.25 93 PHE A C 1
ATOM 749 O O . PHE A 1 93 ? 5.690 7.212 10.140 1.00 84.25 93 PHE A O 1
ATOM 756 N N . TYR A 1 94 ? 3.772 6.036 9.976 1.00 84.94 94 TYR A N 1
ATOM 757 C CA . TYR A 1 94 ? 3.189 6.684 11.129 1.00 84.94 94 TYR A CA 1
ATOM 758 C C . TYR A 1 94 ? 2.077 5.920 11.862 1.00 84.94 94 TYR A C 1
ATOM 760 O O . TYR A 1 94 ? 1.283 5.222 11.243 1.00 84.94 94 TYR A O 1
ATOM 768 N N . ILE A 1 95 ? 2.002 6.096 13.189 1.00 89.31 95 ILE A N 1
ATOM 769 C CA . ILE A 1 95 ? 0.935 5.562 14.052 1.00 89.31 95 ILE A CA 1
ATOM 770 C C . ILE A 1 95 ? 0.276 6.739 14.778 1.00 89.31 95 ILE A C 1
ATOM 772 O O . ILE A 1 95 ? 0.910 7.399 15.605 1.00 89.31 95 ILE A O 1
ATOM 776 N N . ARG A 1 96 ? -1.012 6.984 14.503 1.00 88.81 96 ARG A N 1
ATOM 777 C CA . ARG A 1 96 ? -1.848 7.937 15.252 1.00 88.81 96 ARG A CA 1
ATOM 778 C C . ARG A 1 96 ? -2.902 7.195 16.054 1.00 88.81 96 ARG A C 1
ATOM 780 O O . ARG A 1 96 ? -3.515 6.243 15.582 1.00 88.81 96 ARG A O 1
ATOM 787 N N . ARG A 1 97 ? -3.113 7.671 17.276 1.00 90.06 97 ARG A N 1
ATOM 788 C CA . ARG A 1 97 ? -4.199 7.252 18.165 1.00 90.06 97 ARG A CA 1
ATOM 789 C C . ARG A 1 97 ? -5.171 8.414 18.315 1.00 90.06 97 ARG A C 1
ATOM 791 O O . ARG A 1 97 ? -4.768 9.560 18.138 1.00 90.06 97 ARG A O 1
ATOM 798 N N . ASN A 1 98 ? -6.418 8.112 18.670 1.00 88.88 98 ASN A N 1
ATOM 799 C CA . ASN A 1 98 ? -7.469 9.113 18.877 1.00 88.88 98 ASN A CA 1
ATOM 800 C C . ASN A 1 98 ? -7.680 10.008 17.641 1.00 88.88 98 ASN A C 1
ATOM 802 O O . ASN A 1 98 ? -7.801 11.226 17.764 1.00 88.88 98 ASN A O 1
ATOM 806 N N . VAL A 1 99 ? -7.674 9.404 16.447 1.00 90.62 99 VAL A N 1
ATOM 807 C CA . VAL A 1 99 ? -7.956 10.117 15.194 1.00 90.62 99 VAL A CA 1
ATOM 808 C C . VAL A 1 99 ? -9.385 10.658 15.239 1.00 90.62 99 VAL A C 1
ATOM 810 O O . VAL A 1 99 ? -10.305 9.949 15.646 1.00 90.62 99 VAL A O 1
ATOM 813 N N . GLN A 1 100 ? -9.560 11.918 14.849 1.00 90.00 100 GLN A N 1
ATOM 814 C CA . GLN A 1 100 ? -10.848 12.601 14.906 1.00 90.00 100 GLN A CA 1
ATOM 815 C C . GLN A 1 100 ? -11.679 12.346 13.642 1.00 90.00 100 GLN A C 1
ATOM 817 O O . GLN A 1 100 ? -11.145 12.094 12.558 1.00 90.00 100 GLN A O 1
ATOM 822 N N . LEU A 1 101 ? -13.006 12.463 13.770 1.00 88.12 101 LEU A N 1
ATOM 823 C CA . LEU A 1 101 ? -13.913 12.401 12.618 1.00 88.12 101 LEU A CA 1
ATOM 824 C C . LEU A 1 101 ? -13.571 13.486 11.585 1.00 88.12 101 LEU A C 1
ATOM 826 O O . LEU A 1 101 ? -13.541 13.209 10.388 1.00 88.12 101 LEU A O 1
ATOM 830 N N . ARG A 1 102 ? -13.289 14.700 12.070 1.00 89.56 102 ARG A N 1
ATOM 831 C CA . ARG A 1 102 ? -12.763 15.827 11.299 1.00 89.56 102 ARG A CA 1
ATOM 832 C C . ARG A 1 102 ? -11.545 16.418 11.987 1.00 89.56 102 ARG A C 1
ATOM 834 O O . ARG A 1 102 ? -11.571 16.606 13.200 1.00 89.56 102 ARG A O 1
ATOM 841 N N . ASP A 1 103 ? -10.529 16.756 11.204 1.00 90.75 103 ASP A N 1
ATOM 842 C CA . ASP A 1 103 ? -9.299 17.377 11.701 1.00 90.75 103 ASP A CA 1
ATOM 843 C C . ASP A 1 103 ? -8.628 18.245 10.619 1.00 90.75 103 ASP A C 1
ATOM 845 O O . ASP A 1 103 ? -8.932 18.129 9.428 1.00 90.75 103 ASP A O 1
ATOM 849 N N . THR A 1 104 ? -7.685 19.104 11.009 1.00 86.12 104 THR A N 1
ATOM 850 C CA . THR A 1 104 ? -6.867 19.892 10.078 1.00 86.12 104 THR A CA 1
ATOM 851 C C . THR A 1 104 ? -5.782 19.023 9.449 1.00 86.12 104 THR A C 1
ATOM 853 O O . THR A 1 104 ? -4.656 18.933 9.939 1.00 86.12 104 THR A O 1
ATOM 856 N N . PHE A 1 105 ? -6.111 18.385 8.330 1.00 84.81 105 PHE A N 1
ATOM 857 C CA . PHE A 1 105 ? -5.176 17.548 7.568 1.00 84.81 105 PHE A CA 1
ATOM 858 C C . PHE A 1 105 ? -4.297 18.342 6.582 1.00 84.81 105 PHE A C 1
ATOM 860 O O . PHE A 1 105 ? -3.330 17.810 6.049 1.00 84.81 105 PHE A O 1
ATOM 867 N N . TRP A 1 106 ? -4.615 19.615 6.325 1.00 80.31 106 TRP A N 1
ATOM 868 C CA . TRP A 1 106 ? -3.883 20.479 5.385 1.00 80.31 106 TRP A CA 1
ATOM 869 C C . TRP A 1 106 ? -2.836 21.374 6.054 1.00 80.31 106 TRP A C 1
ATOM 871 O O . TRP A 1 106 ? -2.306 22.260 5.395 1.00 80.31 106 TRP A O 1
ATOM 881 N N . VAL A 1 107 ? -2.563 21.190 7.351 1.00 74.00 107 VAL A N 1
ATOM 882 C CA . VAL A 1 107 ? -1.571 21.967 8.115 1.00 74.00 107 VAL A CA 1
ATOM 883 C C . VAL A 1 107 ? -0.488 21.037 8.665 1.00 74.00 107 VAL A C 1
ATOM 885 O O . VAL A 1 107 ? -0.755 19.877 8.984 1.00 74.00 107 VAL A O 1
ATOM 888 N N . LYS A 1 108 ? 0.747 21.539 8.753 1.00 70.94 108 LYS A N 1
ATOM 889 C CA . LYS A 1 108 ? 1.885 20.877 9.396 1.00 70.94 108 LYS A CA 1
ATOM 890 C C . LYS A 1 108 ? 1.824 21.135 10.898 1.00 70.94 108 LYS A C 1
ATOM 892 O O . LYS A 1 108 ? 1.859 22.283 11.336 1.00 70.94 108 LYS A O 1
ATOM 897 N N . ASN A 1 109 ? 1.733 20.067 11.679 1.00 72.19 109 ASN A N 1
ATOM 898 C CA . ASN A 1 109 ? 1.756 20.140 13.134 1.00 72.19 109 ASN A CA 1
ATOM 899 C C . ASN A 1 109 ? 3.195 20.320 13.656 1.00 72.19 109 ASN A C 1
ATOM 901 O O . ASN A 1 109 ? 4.152 20.151 12.893 1.00 72.19 109 ASN A O 1
ATOM 905 N N . PRO A 1 110 ? 3.381 20.631 14.956 1.00 71.25 110 PRO A N 1
ATOM 906 C CA . PRO A 1 110 ? 4.709 20.806 15.554 1.00 71.25 110 PRO A CA 1
ATOM 907 C C . PRO A 1 110 ? 5.650 19.601 15.403 1.00 71.25 110 PRO A C 1
ATOM 909 O O . PRO A 1 110 ? 6.864 19.768 15.435 1.00 71.25 110 PRO A O 1
ATOM 912 N N . ASP A 1 111 ? 5.105 18.398 15.209 1.00 71.38 111 ASP A N 1
ATOM 913 C CA . ASP A 1 111 ? 5.864 17.170 14.941 1.00 71.38 111 ASP A CA 1
ATOM 914 C C . ASP A 1 111 ? 6.297 17.019 13.471 1.00 71.38 111 ASP A C 1
ATOM 916 O O . ASP A 1 111 ? 6.845 15.988 13.080 1.00 71.38 111 ASP A O 1
ATOM 920 N N . GLY A 1 112 ? 6.022 18.030 12.647 1.00 70.56 112 GLY A N 1
ATOM 921 C CA . GLY A 1 112 ? 6.308 18.017 11.228 1.00 70.56 112 GLY A CA 1
ATOM 922 C C . GLY A 1 112 ? 5.434 17.041 10.448 1.00 70.56 112 GLY A C 1
ATOM 923 O O . GLY A 1 112 ? 5.905 16.463 9.481 1.00 70.56 112 GLY A O 1
ATOM 924 N N . ARG A 1 113 ? 4.185 16.798 10.849 1.00 73.69 113 ARG A N 1
ATOM 925 C CA . ARG A 1 113 ? 3.264 15.918 10.107 1.00 73.69 113 ARG A CA 1
ATOM 926 C C . ARG A 1 113 ? 1.863 16.506 10.080 1.00 73.69 113 ARG A C 1
ATOM 928 O O . ARG A 1 113 ? 1.512 17.310 10.936 1.00 73.69 113 ARG A O 1
ATOM 935 N N . SER A 1 114 ? 1.033 16.095 9.130 1.00 82.06 114 SER A N 1
ATOM 936 C CA . SER A 1 114 ? -0.385 16.481 9.117 1.00 82.06 114 SER A CA 1
ATOM 937 C C . SER A 1 114 ? -1.248 15.534 9.959 1.00 82.06 114 SER A C 1
ATOM 939 O O . SER A 1 114 ? -0.842 14.402 10.252 1.00 82.06 114 SER A O 1
ATOM 941 N N . ASN A 1 115 ? -2.425 16.004 10.384 1.00 87.56 115 ASN A N 1
ATOM 942 C CA . ASN A 1 115 ? -3.425 15.147 11.027 1.00 87.56 115 ASN A CA 1
ATOM 943 C C . ASN A 1 115 ? -4.167 14.296 9.993 1.00 87.56 115 ASN A C 1
ATOM 945 O O . ASN A 1 115 ? -4.087 14.537 8.790 1.00 87.56 115 ASN A O 1
ATOM 949 N N . TYR A 1 116 ? -4.894 13.302 10.494 1.00 90.94 116 TYR A N 1
ATOM 950 C CA . TYR A 1 116 ? -5.801 12.474 9.711 1.00 90.94 116 TYR A CA 1
ATOM 951 C C . TYR A 1 116 ? -7.236 12.888 10.027 1.00 90.94 116 TYR A C 1
ATOM 953 O O . TYR A 1 116 ? -7.596 13.009 11.196 1.00 90.94 116 TYR A O 1
ATOM 961 N N . SER A 1 117 ? -8.045 13.084 8.992 1.00 90.75 117 SER A N 1
ATOM 962 C CA . SER A 1 117 ? -9.469 13.394 9.112 1.00 90.75 117 SER A CA 1
ATOM 963 C C . SER A 1 117 ? -10.267 12.228 8.540 1.00 90.75 117 SER A C 1
ATOM 965 O O . SER A 1 117 ? -10.215 11.988 7.334 1.00 90.75 117 SER A O 1
ATOM 967 N N . LEU A 1 118 ? -10.965 11.461 9.389 1.00 90.00 118 LEU A N 1
ATOM 968 C CA . LEU A 1 118 ? -11.625 10.218 8.957 1.00 90.00 118 LEU A CA 1
ATOM 969 C C . LEU A 1 118 ? -12.693 10.463 7.890 1.00 90.00 118 LEU A C 1
ATOM 971 O O . LEU A 1 118 ? -12.777 9.694 6.936 1.00 90.00 118 LEU A O 1
ATOM 975 N N . ALA A 1 119 ? -13.489 11.526 8.025 1.00 88.81 119 ALA A N 1
ATOM 976 C CA . ALA A 1 119 ? -14.515 11.869 7.045 1.00 88.81 119 ALA A CA 1
ATOM 977 C C . ALA A 1 119 ? -13.896 12.144 5.666 1.00 88.81 119 ALA A C 1
ATOM 979 O O . ALA A 1 119 ? -14.401 11.648 4.657 1.00 88.81 119 ALA A O 1
ATOM 980 N N . ASP A 1 120 ? -12.772 12.865 5.630 1.00 91.00 120 ASP A N 1
ATOM 981 C CA . ASP A 1 120 ? -12.069 13.167 4.387 1.00 91.00 120 ASP A CA 1
ATOM 982 C C . ASP A 1 120 ? -11.384 11.915 3.829 1.00 91.00 120 ASP A C 1
ATOM 984 O O . ASP A 1 120 ? -11.583 11.585 2.667 1.00 91.00 120 ASP A O 1
ATOM 988 N N . MET A 1 121 ? -10.665 11.140 4.646 1.00 91.62 121 MET A N 1
ATOM 989 C CA . MET A 1 121 ? -10.012 9.897 4.209 1.00 91.62 121 MET A CA 1
ATOM 990 C C . MET A 1 121 ? -11.006 8.872 3.654 1.00 91.62 121 MET A C 1
ATOM 992 O O . MET A 1 121 ? -10.751 8.250 2.624 1.00 91.62 121 MET A O 1
ATOM 996 N N . LEU A 1 122 ? -12.155 8.703 4.306 1.00 89.44 122 LEU A N 1
ATOM 997 C CA . LEU A 1 122 ? -13.159 7.705 3.931 1.00 89.44 122 LEU A CA 1
ATOM 998 C C . LEU A 1 122 ? -14.161 8.234 2.892 1.00 89.44 122 LEU A C 1
ATOM 1000 O O . LEU A 1 122 ? -14.937 7.448 2.342 1.00 89.44 122 LEU A O 1
ATOM 1004 N N . GLY A 1 123 ? -14.152 9.542 2.608 1.00 84.69 123 GLY A N 1
ATOM 1005 C CA . GLY A 1 123 ? -15.002 10.211 1.614 1.00 84.69 123 GLY A CA 1
ATOM 1006 C C . GLY A 1 123 ? -16.506 10.076 1.866 1.00 84.69 123 GLY A C 1
ATOM 1007 O O . GLY A 1 123 ? -17.290 10.191 0.930 1.00 84.69 123 GLY A O 1
ATOM 1008 N N . ASP A 1 124 ? -16.905 9.746 3.094 1.00 77.06 124 ASP A N 1
ATOM 1009 C CA . ASP A 1 124 ? -18.297 9.579 3.518 1.00 77.06 124 ASP A CA 1
ATOM 1010 C C . ASP A 1 124 ? -18.380 9.786 5.034 1.00 77.06 124 ASP A C 1
ATOM 1012 O O . ASP A 1 124 ? -17.953 8.937 5.818 1.00 77.06 124 ASP A O 1
ATOM 1016 N N . GLU A 1 125 ? -18.892 10.945 5.448 1.00 75.94 125 GLU A N 1
ATOM 1017 C CA . GLU A 1 125 ? -18.956 11.332 6.857 1.00 75.94 125 GLU A CA 1
ATOM 1018 C C . GLU A 1 125 ? -19.889 10.436 7.674 1.00 75.94 125 GLU A C 1
ATOM 1020 O O . GLU A 1 125 ? -19.531 10.057 8.786 1.00 75.94 125 GLU A O 1
ATOM 1025 N N . GLY A 1 126 ? -21.057 10.067 7.138 1.00 71.56 126 GLY A N 1
ATOM 1026 C CA . GLY A 1 126 ? -22.019 9.231 7.859 1.00 71.56 126 GLY A CA 1
ATOM 1027 C C . GLY A 1 126 ? -21.433 7.854 8.167 1.00 71.56 126 GLY A C 1
ATOM 1028 O O . GLY A 1 126 ? -21.523 7.367 9.297 1.00 71.56 126 GLY A O 1
ATOM 1029 N N . LYS A 1 127 ? -20.733 7.266 7.189 1.00 68.62 127 LYS A N 1
ATOM 1030 C CA . LYS A 1 127 ? -20.024 5.991 7.371 1.00 68.62 127 LYS A CA 1
ATOM 1031 C C . LYS A 1 127 ? -18.794 6.125 8.253 1.00 68.62 127 LYS A C 1
ATOM 1033 O O . LYS A 1 127 ? -18.524 5.221 9.035 1.00 68.62 127 LYS A O 1
ATOM 1038 N 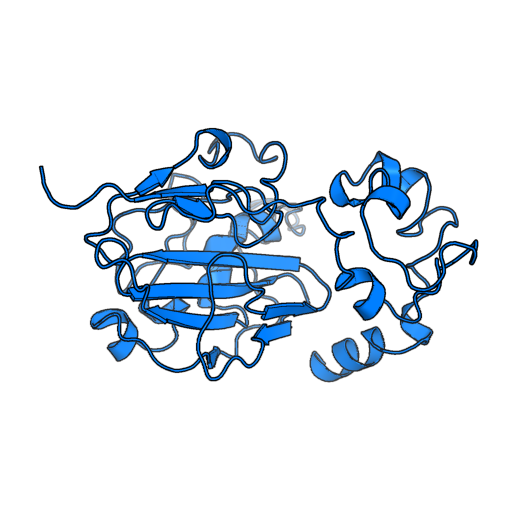N . ALA A 1 128 ? -18.064 7.236 8.165 1.00 70.00 128 ALA A N 1
ATOM 1039 C CA . ALA A 1 128 ? -16.943 7.512 9.058 1.00 70.00 128 ALA A CA 1
ATOM 1040 C C . ALA A 1 128 ? -17.401 7.666 10.519 1.00 70.00 128 ALA A C 1
ATOM 1042 O O . ALA A 1 128 ? -16.742 7.156 11.420 1.00 70.00 128 ALA A O 1
ATOM 1043 N N . GLN A 1 129 ? -18.546 8.314 10.751 1.00 59.47 129 GLN A N 1
ATOM 1044 C CA . GLN A 1 129 ? -19.105 8.553 12.081 1.00 59.47 129 GLN A CA 1
ATOM 1045 C C . GLN A 1 129 ? -19.563 7.264 12.762 1.00 59.47 129 GLN A C 1
ATOM 1047 O O . GLN A 1 129 ? -19.386 7.105 13.967 1.00 59.47 129 GLN A O 1
ATOM 1052 N N . GLN A 1 130 ? -20.160 6.353 11.997 1.00 59.25 130 GLN A N 1
ATOM 1053 C CA . GLN A 1 130 ? -20.663 5.084 12.521 1.00 59.25 130 GLN A CA 1
ATOM 1054 C C . GLN A 1 130 ? -19.642 3.949 12.396 1.00 59.25 130 GLN A C 1
ATOM 1056 O O . GLN A 1 130 ? -19.878 2.876 12.940 1.00 59.25 130 GLN A O 1
ATOM 1061 N N . PHE A 1 131 ? -18.532 4.195 11.688 1.00 62.34 131 PHE A N 1
ATOM 1062 C CA . PHE A 1 131 ? -17.558 3.198 11.253 1.00 62.34 131 PHE A CA 1
ATOM 1063 C C . PHE A 1 131 ? -18.285 1.931 10.783 1.00 62.34 131 PHE A C 1
ATOM 1065 O O . PHE A 1 131 ? -18.230 0.901 11.443 1.00 62.34 131 PHE A O 1
ATOM 1072 N N . LEU A 1 132 ? -19.058 2.046 9.696 1.00 55.62 132 LEU A N 1
ATOM 1073 C CA . LEU A 1 132 ? -19.842 0.944 9.121 1.00 55.62 132 LEU A CA 1
ATOM 1074 C C . LEU A 1 132 ? -19.194 0.396 7.851 1.00 55.62 132 LEU A C 1
ATOM 1076 O O . LEU A 1 132 ? -18.628 1.152 7.060 1.00 55.62 132 LEU A O 1
ATOM 1080 N N . GLY A 1 133 ? -19.306 -0.921 7.658 1.00 53.94 133 GLY A N 1
ATOM 1081 C CA . GLY A 1 133 ? -18.718 -1.630 6.528 1.00 53.94 133 GLY A CA 1
ATOM 1082 C C . GLY A 1 133 ? -19.669 -1.823 5.349 1.00 53.94 133 GLY A C 1
ATOM 1083 O O . GLY A 1 133 ? -20.819 -2.210 5.524 1.00 53.94 133 GLY A O 1
ATOM 1084 N N . GLU A 1 134 ? -19.153 -1.603 4.141 1.00 58.47 134 GLU A N 1
ATOM 1085 C CA . GLU A 1 134 ? -19.772 -1.962 2.859 1.00 58.47 134 GLU A CA 1
ATOM 1086 C C . GLU A 1 134 ? -18.690 -2.488 1.893 1.00 58.47 134 GLU A C 1
ATOM 1088 O O . GLU A 1 134 ? -17.514 -2.586 2.254 1.00 58.47 134 GLU A O 1
ATOM 1093 N N . CYS A 1 135 ? -19.083 -2.817 0.656 1.00 60.72 135 CYS A N 1
ATOM 1094 C CA . CYS A 1 135 ? -18.167 -3.227 -0.409 1.00 60.72 135 CYS A CA 1
ATOM 1095 C C . CYS A 1 135 ? -17.046 -2.191 -0.648 1.00 60.72 135 CYS A C 1
ATOM 1097 O O . CYS A 1 135 ? -17.273 -0.990 -0.457 1.00 60.72 135 CYS A O 1
ATOM 1099 N N . PRO A 1 136 ? -15.855 -2.625 -1.112 1.00 70.19 136 PRO A N 1
ATOM 1100 C CA . PRO A 1 136 ? -14.775 -1.716 -1.476 1.00 70.19 136 PRO A CA 1
ATOM 1101 C C . PRO A 1 136 ? -15.240 -0.628 -2.449 1.00 70.19 136 PRO A C 1
ATOM 1103 O O . PRO A 1 136 ? -15.960 -0.906 -3.409 1.00 70.19 136 PRO A O 1
ATOM 1106 N N . LYS A 1 137 ? -14.803 0.612 -2.222 1.00 80.88 137 LYS A N 1
ATOM 1107 C CA . LYS A 1 137 ? -15.135 1.767 -3.063 1.00 80.88 137 LYS A CA 1
ATOM 1108 C C . LYS A 1 137 ? -13.884 2.524 -3.480 1.00 80.88 137 LYS A C 1
ATOM 1110 O O . LYS A 1 137 ? -12.964 2.716 -2.686 1.00 80.88 137 LYS A O 1
ATOM 1115 N N . ILE A 1 138 ? -13.875 3.004 -4.718 1.00 80.38 138 ILE A N 1
ATOM 1116 C CA . ILE A 1 138 ? -12.859 3.938 -5.202 1.00 80.38 138 ILE A CA 1
ATOM 1117 C C . ILE A 1 138 ? -13.367 5.360 -4.991 1.00 80.38 138 ILE A C 1
ATOM 1119 O O . ILE A 1 138 ? -14.477 5.703 -5.395 1.00 80.38 138 ILE A O 1
ATOM 1123 N N . ILE A 1 139 ? -12.537 6.190 -4.370 1.00 78.94 139 ILE A N 1
ATOM 1124 C CA . ILE A 1 139 ? -12.772 7.618 -4.201 1.00 78.94 139 ILE A CA 1
ATOM 1125 C C . ILE A 1 139 ? -11.849 8.344 -5.172 1.00 78.94 139 ILE A C 1
ATOM 1127 O O . ILE A 1 139 ? -10.621 8.241 -5.089 1.00 78.94 139 ILE A O 1
ATOM 1131 N N . ASN A 1 140 ? -12.453 9.078 -6.104 1.00 80.69 140 ASN A N 1
ATOM 1132 C CA . ASN A 1 140 ? -11.708 9.954 -6.996 1.00 80.69 140 ASN A CA 1
ATOM 1133 C C . ASN A 1 140 ? -11.079 11.095 -6.190 1.00 80.69 140 ASN A C 1
ATOM 1135 O O . ASN A 1 140 ? -11.690 11.636 -5.272 1.00 80.69 140 ASN A O 1
ATOM 1139 N N . GLY A 1 141 ? -9.857 11.463 -6.551 1.00 78.00 141 GLY A N 1
ATOM 1140 C CA . GLY A 1 141 ? -9.096 12.507 -5.882 1.00 78.00 141 GLY A CA 1
ATOM 1141 C C . GLY A 1 141 ? -8.122 13.168 -6.844 1.00 78.00 141 GLY A C 1
ATOM 1142 O O . GLY A 1 141 ? -8.136 12.896 -8.048 1.00 78.00 141 GLY A O 1
ATOM 1143 N N . ALA A 1 142 ? -7.286 14.049 -6.308 1.00 74.00 142 ALA A N 1
ATOM 1144 C CA . ALA A 1 142 ? -6.259 14.725 -7.076 1.00 74.00 142 ALA A CA 1
ATOM 1145 C C . ALA A 1 142 ? -5.265 13.716 -7.672 1.00 74.00 142 ALA A C 1
ATOM 1147 O O . ALA A 1 142 ? -4.886 12.740 -7.025 1.00 74.00 142 ALA A O 1
ATOM 1148 N N . TYR A 1 143 ? -4.849 13.986 -8.911 1.00 65.50 143 TYR A N 1
ATOM 1149 C CA . TYR A 1 143 ? -3.806 13.239 -9.620 1.00 65.50 143 TYR A CA 1
ATOM 1150 C C . TYR A 1 143 ? -2.438 13.399 -8.954 1.00 65.50 143 TYR A C 1
ATOM 1152 O O . TYR A 1 143 ? -1.698 12.444 -8.752 1.00 65.50 143 TYR A O 1
ATOM 1160 N N . TYR A 1 144 ? -2.131 14.642 -8.611 1.00 70.50 144 TYR A N 1
ATOM 1161 C CA . TYR A 1 144 ? -0.952 15.050 -7.884 1.00 70.50 144 TYR A CA 1
ATOM 1162 C C . TYR A 1 144 ? -1.358 16.257 -7.055 1.00 70.50 144 TYR A C 1
ATOM 1164 O O . TYR A 1 144 ? -2.019 17.173 -7.554 1.00 70.50 144 TYR A O 1
ATOM 1172 N N . SER A 1 145 ? -1.037 16.221 -5.772 1.00 72.00 145 SER A N 1
ATOM 1173 C CA . SER A 1 145 ? -1.313 17.324 -4.874 1.00 72.00 145 SER A CA 1
ATOM 1174 C C . SER A 1 145 ? -0.305 17.286 -3.751 1.00 72.00 145 SER A C 1
ATOM 1176 O O . SER A 1 145 ? -0.287 16.356 -2.949 1.00 72.00 145 SER A O 1
ATOM 1178 N N . GLU A 1 146 ? 0.509 18.327 -3.704 1.00 69.75 146 GLU A N 1
ATOM 1179 C CA . GLU A 1 146 ? 1.412 18.578 -2.602 1.00 69.75 146 GLU A CA 1
ATOM 1180 C C . GLU A 1 146 ? 1.041 19.921 -1.985 1.00 69.75 146 GLU A C 1
ATOM 1182 O O . GLU A 1 146 ? 0.861 20.914 -2.702 1.00 69.75 146 GLU A O 1
ATOM 1187 N N . PRO A 1 147 ? 0.874 19.982 -0.659 1.00 69.12 147 PRO A N 1
ATOM 1188 C CA . PRO A 1 147 ? 0.595 21.241 -0.008 1.00 69.12 147 PRO A CA 1
ATOM 1189 C C . PRO A 1 147 ? 1.874 22.081 -0.026 1.00 69.12 147 PRO A C 1
ATOM 1191 O O . PRO A 1 147 ? 2.975 21.564 0.155 1.00 69.12 147 PRO A O 1
ATOM 1194 N N . LEU A 1 148 ? 1.729 23.396 -0.196 1.00 66.06 148 LEU A N 1
ATOM 1195 C CA . LEU A 1 148 ? 2.858 24.329 -0.316 1.00 66.06 148 LEU A CA 1
ATOM 1196 C C . LEU A 1 148 ? 3.891 24.183 0.819 1.00 66.06 148 LEU A C 1
ATOM 1198 O O . LEU A 1 148 ? 5.081 24.294 0.574 1.00 66.06 148 LEU A O 1
ATOM 1202 N N . MET A 1 149 ? 3.435 23.865 2.035 1.00 63.62 149 MET A N 1
ATOM 1203 C CA . MET A 1 149 ? 4.284 23.636 3.219 1.00 63.62 149 MET A CA 1
ATOM 1204 C C . MET A 1 149 ? 5.173 22.384 3.168 1.00 63.62 149 MET A C 1
ATOM 1206 O O . MET A 1 149 ? 5.978 22.180 4.077 1.00 63.62 149 MET A O 1
ATOM 1210 N N . TRP A 1 150 ? 4.956 21.521 2.175 1.00 62.53 150 TRP A N 1
ATOM 1211 C CA . TRP A 1 150 ? 5.736 20.315 1.913 1.00 62.53 150 TRP A CA 1
ATOM 1212 C C . TRP A 1 150 ? 6.363 20.316 0.525 1.00 62.53 150 TRP A C 1
ATOM 1214 O O . TRP A 1 150 ? 7.384 19.677 0.373 1.00 62.53 150 TRP A O 1
ATOM 1224 N N . GLY A 1 151 ? 5.770 20.999 -0.460 1.00 55.84 151 GLY A N 1
ATOM 1225 C CA . GLY A 1 151 ? 6.156 20.894 -1.871 1.00 55.84 151 GLY A CA 1
ATOM 1226 C C . GLY A 1 151 ? 7.253 21.845 -2.344 1.00 55.84 151 GLY A C 1
ATOM 1227 O O . GLY A 1 151 ? 7.799 21.623 -3.417 1.00 55.84 151 GLY A O 1
ATOM 1228 N N . PHE A 1 152 ? 7.592 22.903 -1.598 1.00 60.44 152 PHE A N 1
ATOM 1229 C CA . PHE A 1 152 ? 8.602 23.869 -2.039 1.00 60.44 152 PHE A CA 1
ATOM 1230 C C . PHE A 1 152 ? 9.520 24.318 -0.902 1.00 60.44 152 PHE A C 1
ATOM 1232 O O . PHE A 1 152 ? 9.060 24.795 0.130 1.00 60.44 152 PHE A O 1
ATOM 1239 N N . SER A 1 153 ? 10.830 24.221 -1.129 1.00 55.81 153 SER A N 1
ATOM 1240 C CA . SER A 1 153 ? 11.881 24.726 -0.245 1.00 55.81 153 SER A CA 1
ATOM 1241 C C . SER A 1 153 ? 12.845 25.614 -1.042 1.00 55.81 153 SER A C 1
ATOM 1243 O O . SER A 1 153 ? 13.144 25.302 -2.197 1.00 55.81 153 SER A O 1
ATOM 1245 N N . PRO A 1 154 ? 13.357 26.722 -0.481 1.00 55.31 154 PRO A N 1
ATOM 1246 C CA . PRO A 1 154 ? 13.079 27.267 0.847 1.00 55.31 154 PRO A CA 1
ATOM 1247 C C . PRO A 1 154 ? 11.836 28.177 0.891 1.00 55.31 154 PRO A C 1
ATOM 1249 O O . PRO A 1 154 ? 11.533 28.871 -0.076 1.00 55.31 154 PRO A O 1
ATOM 1252 N N . ASP A 1 155 ? 11.216 28.299 2.077 1.00 53.66 155 ASP A N 1
ATOM 1253 C CA . ASP A 1 155 ? 10.167 29.301 2.392 1.00 53.66 155 ASP A CA 1
ATOM 1254 C C . ASP A 1 155 ? 10.640 30.761 2.182 1.00 53.66 155 ASP A C 1
ATOM 1256 O O . ASP A 1 155 ? 9.849 31.708 2.199 1.00 53.66 155 ASP A O 1
ATOM 1260 N N . LYS A 1 156 ? 11.957 30.962 2.021 1.00 53.69 156 LYS A N 1
ATOM 1261 C CA . LYS A 1 156 ? 12.614 32.235 1.701 1.00 53.69 156 LYS A CA 1
ATOM 1262 C C . LYS A 1 156 ? 13.681 32.023 0.628 1.00 53.69 156 LYS A C 1
ATOM 1264 O O . LYS A 1 156 ? 14.726 31.455 0.925 1.00 53.69 156 LYS A O 1
ATOM 1269 N N . GLY A 1 157 ? 13.465 32.549 -0.575 1.00 61.97 157 GLY A N 1
ATOM 1270 C CA . GLY A 1 157 ? 14.417 32.461 -1.687 1.00 61.97 157 GLY A CA 1
ATOM 1271 C C . GLY A 1 157 ? 13.745 31.990 -2.974 1.00 61.97 157 GLY A C 1
ATOM 1272 O O . GLY A 1 157 ? 12.545 32.183 -3.150 1.00 61.97 157 GLY A O 1
ATOM 1273 N N . ILE A 1 158 ? 14.521 31.400 -3.886 1.00 61.88 158 ILE A N 1
ATOM 1274 C CA . ILE A 1 158 ? 13.976 30.790 -5.104 1.00 61.88 158 ILE A CA 1
ATOM 1275 C C . ILE A 1 158 ? 13.382 29.439 -4.709 1.00 61.88 158 ILE A C 1
ATOM 1277 O O . ILE A 1 158 ? 14.110 28.559 -4.270 1.00 61.88 158 ILE A O 1
ATOM 1281 N N . ALA A 1 159 ? 12.065 29.300 -4.839 1.00 62.12 159 ALA A N 1
ATOM 1282 C CA . ALA A 1 159 ? 11.366 28.059 -4.538 1.00 62.12 159 ALA A CA 1
ATOM 1283 C C . ALA A 1 159 ? 11.828 26.933 -5.479 1.00 62.12 159 ALA A C 1
ATOM 1285 O O . ALA A 1 159 ? 11.808 27.087 -6.704 1.00 62.12 159 ALA A O 1
ATOM 1286 N N . HIS A 1 160 ? 12.204 25.795 -4.907 1.00 60.41 160 HIS A N 1
ATOM 1287 C CA . HIS A 1 160 ? 12.492 24.553 -5.617 1.00 60.41 160 HIS A CA 1
ATOM 1288 C C . HIS A 1 160 ? 11.605 23.440 -5.045 1.00 60.41 160 HIS A C 1
ATOM 1290 O O . HIS A 1 160 ? 11.295 23.503 -3.854 1.00 60.41 160 HIS A O 1
ATOM 1296 N N . PRO A 1 161 ? 11.183 22.444 -5.845 1.00 61.69 161 PRO A N 1
ATOM 1297 C CA . PRO A 1 161 ? 10.461 21.287 -5.325 1.00 61.69 161 PRO A CA 1
ATOM 1298 C C . PRO A 1 161 ? 11.235 20.639 -4.171 1.00 61.69 161 PRO A C 1
ATOM 1300 O O . PRO A 1 161 ? 12.437 20.394 -4.304 1.00 61.69 161 PRO A O 1
ATOM 1303 N N . ASP A 1 162 ? 10.581 20.408 -3.033 1.00 59.56 162 ASP A N 1
ATOM 1304 C CA . ASP A 1 162 ? 11.219 19.718 -1.908 1.00 59.56 162 ASP A CA 1
ATOM 1305 C C . ASP A 1 162 ? 11.382 18.232 -2.258 1.00 59.56 162 ASP A C 1
ATOM 1307 O O . ASP A 1 162 ? 10.422 17.542 -2.596 1.00 59.56 162 ASP A O 1
ATOM 1311 N N . ILE A 1 163 ? 12.619 17.739 -2.169 1.00 54.19 163 ILE A N 1
ATOM 1312 C CA . ILE A 1 163 ? 13.006 16.371 -2.539 1.00 54.19 163 ILE A CA 1
ATOM 1313 C C . ILE A 1 163 ? 12.316 15.315 -1.645 1.00 54.19 163 ILE A C 1
ATOM 1315 O O . ILE A 1 163 ? 12.297 14.146 -2.009 1.00 54.19 163 ILE A O 1
ATOM 1319 N N . GLY A 1 164 ? 11.727 15.700 -0.503 1.00 59.91 164 GLY A N 1
ATOM 1320 C CA . GLY A 1 164 ? 10.954 14.803 0.373 1.00 59.91 164 GLY A CA 1
ATOM 1321 C C . GLY A 1 164 ? 9.458 15.115 0.476 1.00 59.91 164 GLY A C 1
ATOM 1322 O O . GLY A 1 164 ? 8.795 14.593 1.380 1.00 59.91 164 GLY A O 1
ATOM 1323 N N . ALA A 1 165 ? 8.924 15.993 -0.378 1.00 63.75 165 ALA A N 1
ATOM 1324 C CA . ALA A 1 165 ? 7.535 16.447 -0.315 1.00 63.75 165 ALA A CA 1
ATOM 1325 C C . ALA A 1 165 ? 6.520 15.300 -0.387 1.00 63.75 165 ALA A C 1
ATOM 1327 O O . ALA A 1 165 ? 5.538 15.268 0.359 1.00 63.75 165 ALA A O 1
ATOM 1328 N N . ASP A 1 166 ? 6.775 14.335 -1.263 1.00 64.88 166 ASP A N 1
ATOM 1329 C CA . ASP A 1 166 ? 5.965 13.144 -1.487 1.00 64.88 166 ASP A CA 1
ATOM 1330 C C . ASP A 1 166 ? 5.910 12.257 -0.232 1.00 64.88 166 ASP A C 1
ATOM 1332 O O . ASP A 1 166 ? 4.831 11.873 0.229 1.00 64.88 166 ASP A O 1
ATOM 1336 N N . ALA A 1 167 ? 7.062 12.003 0.389 1.00 69.12 167 ALA A N 1
ATOM 1337 C CA . ALA A 1 167 ? 7.184 11.191 1.588 1.00 69.12 167 ALA A CA 1
ATOM 1338 C C . ALA A 1 167 ? 6.564 11.879 2.813 1.00 69.12 167 ALA A C 1
ATOM 1340 O O . ALA A 1 167 ? 5.953 11.210 3.651 1.00 69.12 167 ALA A O 1
ATOM 1341 N N . LEU A 1 168 ? 6.692 13.204 2.923 1.00 71.75 168 LEU A N 1
ATOM 1342 C CA . LEU A 1 168 ? 6.223 13.985 4.074 1.00 71.75 168 LEU A CA 1
ATOM 1343 C C . LEU A 1 168 ? 4.742 14.378 3.973 1.00 71.75 168 LEU A C 1
ATOM 1345 O O . LEU A 1 168 ? 4.081 14.571 4.997 1.00 71.75 168 LEU A O 1
ATOM 1349 N N . SER A 1 169 ? 4.184 14.424 2.761 1.00 76.94 169 SER A N 1
ATOM 1350 C CA . SER A 1 169 ? 2.767 14.714 2.516 1.00 76.94 169 SER A CA 1
ATOM 1351 C C . SER A 1 169 ? 1.852 13.485 2.610 1.00 76.94 169 SER A C 1
ATOM 1353 O O . SER A 1 169 ? 0.643 13.623 2.430 1.00 76.94 169 SER A O 1
ATOM 1355 N N . GLN A 1 170 ? 2.369 12.305 2.981 1.00 83.75 170 GLN A N 1
ATOM 1356 C CA . GLN A 1 170 ? 1.595 11.053 3.066 1.00 83.75 170 GLN A CA 1
ATOM 1357 C C . GLN A 1 170 ? 0.305 11.158 3.904 1.00 83.75 170 GLN A C 1
ATOM 1359 O O . GLN A 1 170 ? -0.743 10.638 3.513 1.00 83.75 170 GLN A O 1
ATOM 1364 N N . SER A 1 171 ? 0.333 11.879 5.031 1.00 84.88 171 SER A N 1
ATOM 1365 C CA . SER A 1 171 ? -0.882 12.127 5.823 1.00 84.88 171 SER A CA 1
ATOM 1366 C C . SER A 1 171 ? -1.908 12.980 5.071 1.00 84.88 171 SER A C 1
ATOM 1368 O O . SER A 1 171 ? -3.102 12.705 5.135 1.00 84.88 171 SER A O 1
ATOM 1370 N N . TYR A 1 172 ? -1.458 13.990 4.327 1.00 86.31 172 TYR A N 1
ATOM 1371 C CA . TYR A 1 172 ? -2.317 14.881 3.547 1.00 86.31 172 TYR A CA 1
ATOM 1372 C C . TYR A 1 172 ? -2.955 14.156 2.353 1.00 86.31 172 TYR A C 1
ATOM 1374 O O . TYR A 1 172 ? -4.173 14.212 2.164 1.00 86.31 172 TYR A O 1
ATOM 1382 N N . ILE A 1 173 ? -2.162 13.409 1.582 1.00 86.69 173 ILE A N 1
ATOM 1383 C CA . ILE A 1 173 ? -2.656 12.684 0.402 1.00 86.69 173 ILE A CA 1
ATOM 1384 C C . ILE A 1 173 ? -3.652 11.578 0.760 1.00 86.69 173 ILE A C 1
ATOM 1386 O O . ILE A 1 173 ? -4.492 11.238 -0.069 1.00 86.69 173 ILE A O 1
ATOM 1390 N N . SER A 1 174 ? -3.655 11.095 2.008 1.00 89.56 174 SER A N 1
ATOM 1391 C CA . SER A 1 174 ? -4.688 10.171 2.495 1.00 89.56 174 SER A CA 1
ATOM 1392 C C . SER A 1 174 ? -6.114 10.735 2.398 1.00 89.56 174 SER A C 1
ATOM 1394 O O . SER A 1 174 ? -7.068 9.966 2.290 1.00 89.56 174 SER A O 1
ATOM 1396 N N . ALA A 1 175 ? -6.260 12.064 2.387 1.00 89.69 175 ALA A N 1
ATOM 1397 C CA . ALA A 1 175 ? -7.534 12.762 2.250 1.00 89.69 175 ALA A CA 1
ATOM 1398 C C . ALA A 1 175 ? -7.808 13.255 0.816 1.00 89.69 175 ALA A C 1
ATOM 1400 O O . ALA A 1 175 ? -8.969 13.318 0.404 1.00 89.69 175 ALA A O 1
ATOM 1401 N N . VAL A 1 176 ? -6.770 13.598 0.041 1.00 87.94 176 VAL A N 1
ATOM 1402 C CA . VAL A 1 176 ? -6.947 14.288 -1.253 1.00 87.94 176 VAL A CA 1
ATOM 1403 C C . VAL A 1 176 ? -6.635 13.448 -2.485 1.00 87.94 176 VAL A C 1
ATOM 1405 O O . VAL A 1 176 ? -7.227 13.703 -3.532 1.00 87.94 176 VAL A O 1
ATOM 1408 N N . ALA A 1 177 ? -5.742 12.459 -2.398 1.00 87.44 177 ALA A N 1
ATOM 1409 C CA . ALA A 1 177 ? -5.369 11.647 -3.552 1.00 87.44 177 ALA A CA 1
ATOM 1410 C C . ALA A 1 177 ? -6.464 10.631 -3.883 1.00 87.44 177 ALA A C 1
ATOM 1412 O O . ALA A 1 177 ? -7.291 10.271 -3.032 1.00 87.44 177 ALA A O 1
ATOM 1413 N N . LYS A 1 178 ? -6.478 10.149 -5.132 1.00 86.50 178 LYS A N 1
ATOM 1414 C CA . LYS A 1 178 ? -7.331 9.008 -5.473 1.00 86.50 178 LYS A CA 1
ATOM 1415 C C . LYS A 1 178 ? -6.913 7.801 -4.628 1.00 86.50 178 LYS A C 1
ATOM 1417 O O . LYS A 1 178 ? -5.731 7.480 -4.493 1.00 86.50 178 LYS A O 1
ATOM 1422 N N . ARG A 1 179 ? -7.917 7.146 -4.053 1.00 90.44 179 ARG A N 1
ATOM 1423 C CA . ARG A 1 179 ? -7.735 6.094 -3.055 1.00 90.44 179 ARG A CA 1
ATOM 1424 C C . ARG A 1 179 ? -8.862 5.078 -3.111 1.00 90.44 179 ARG A C 1
ATOM 1426 O O . ARG A 1 179 ? -9.993 5.410 -3.461 1.00 90.44 179 ARG A O 1
ATOM 1433 N N . GLY A 1 180 ? -8.549 3.845 -2.757 1.00 89.31 180 GLY A N 1
ATOM 1434 C CA . GLY A 1 180 ? -9.524 2.790 -2.538 1.00 89.31 180 GLY A CA 1
ATOM 1435 C C . GLY A 1 180 ? -9.760 2.593 -1.049 1.00 89.31 180 GLY A C 1
ATOM 1436 O O . GLY A 1 180 ? -8.804 2.515 -0.284 1.00 89.31 180 GLY A O 1
ATOM 1437 N N . VAL A 1 181 ? -11.018 2.497 -0.636 1.00 89.75 181 VAL A N 1
ATOM 1438 C CA . VAL A 1 181 ? -11.412 2.216 0.747 1.00 89.75 181 VAL A CA 1
ATOM 1439 C C . VAL A 1 181 ? -12.136 0.882 0.776 1.00 89.75 181 VAL A C 1
ATOM 1441 O O . VAL A 1 181 ? -13.134 0.718 0.078 1.00 89.75 181 VAL A O 1
ATOM 1444 N N . ALA A 1 182 ? -11.664 -0.046 1.600 1.00 86.50 182 ALA A N 1
ATOM 1445 C CA . ALA A 1 182 ? -12.366 -1.289 1.887 1.00 86.50 182 ALA A CA 1
ATOM 1446 C C . ALA A 1 182 ? -12.557 -1.439 3.393 1.00 86.50 182 ALA A C 1
ATOM 1448 O O . ALA A 1 182 ? -11.623 -1.243 4.170 1.00 86.50 182 ALA A O 1
ATOM 1449 N N . TYR A 1 183 ? -13.771 -1.801 3.789 1.00 87.25 183 TYR A N 1
ATOM 1450 C CA . TYR A 1 183 ? -14.082 -2.158 5.164 1.00 87.25 183 TYR A CA 1
ATOM 1451 C C . TYR A 1 183 ? -14.046 -3.673 5.302 1.00 87.25 183 TYR A C 1
ATOM 1453 O O . TYR A 1 183 ? -14.554 -4.399 4.449 1.00 87.25 183 TYR A O 1
ATOM 1461 N N . ILE A 1 184 ? -13.430 -4.145 6.376 1.00 87.12 184 ILE A N 1
ATOM 1462 C CA . ILE A 1 184 ? -13.241 -5.561 6.658 1.00 87.12 184 ILE A CA 1
ATOM 1463 C C . ILE A 1 184 ? -13.826 -5.814 8.038 1.00 87.12 184 ILE A C 1
ATOM 1465 O O . ILE A 1 184 ? -13.330 -5.292 9.035 1.00 87.12 184 ILE A O 1
ATOM 1469 N N . GLN A 1 185 ? -14.891 -6.608 8.086 1.00 90.00 185 GLN A N 1
ATOM 1470 C CA . GLN A 1 185 ? -15.388 -7.161 9.336 1.00 90.00 185 GLN A CA 1
ATOM 1471 C C . GLN A 1 185 ? -14.537 -8.385 9.663 1.00 90.00 185 GLN A C 1
ATOM 1473 O O . GLN A 1 185 ? -14.670 -9.414 9.006 1.00 90.00 185 GLN A O 1
ATOM 1478 N N . ALA A 1 186 ? -13.633 -8.259 10.633 1.00 91.38 186 ALA A N 1
ATOM 1479 C CA . ALA A 1 186 ? -12.845 -9.393 11.088 1.00 91.38 186 ALA A CA 1
ATOM 14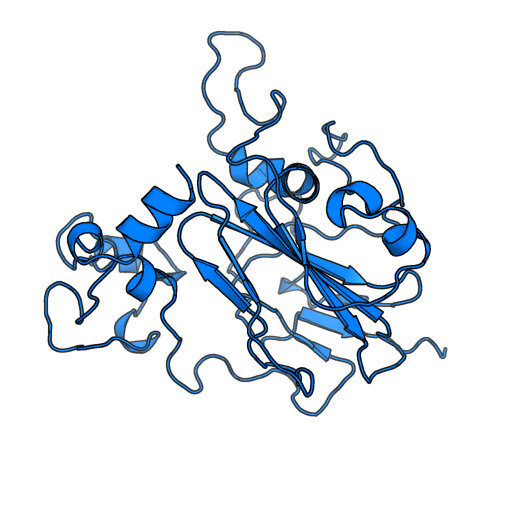80 C C . ALA A 1 186 ? -13.721 -10.361 11.898 1.00 91.38 186 ALA A C 1
ATOM 1482 O O . ALA A 1 186 ? -14.578 -9.928 12.676 1.00 91.38 186 ALA A O 1
ATOM 1483 N N . ASP A 1 187 ? -13.456 -11.661 11.746 1.00 91.69 187 ASP A N 1
ATOM 1484 C CA . ASP A 1 187 ? -14.092 -12.714 12.548 1.00 91.69 187 ASP A CA 1
ATOM 1485 C C . ASP A 1 187 ? -13.672 -12.632 14.024 1.00 91.69 187 ASP A C 1
ATOM 1487 O O . ASP A 1 187 ? -14.440 -12.999 14.912 1.00 91.69 187 ASP A O 1
ATOM 1491 N N . ASN A 1 188 ? -12.468 -12.111 14.301 1.00 93.56 188 ASN A N 1
ATOM 1492 C CA . ASN A 1 188 ? -12.022 -11.818 15.659 1.00 93.56 188 ASN A CA 1
ATOM 1493 C C . ASN A 1 188 ? -12.756 -10.569 16.198 1.00 93.56 188 ASN A C 1
ATOM 1495 O O . ASN A 1 188 ? -12.493 -9.459 15.716 1.00 93.56 188 ASN A O 1
ATOM 1499 N N . PRO A 1 189 ? -13.627 -10.702 17.218 1.00 92.94 189 PRO A N 1
ATOM 1500 C CA . PRO A 1 189 ? -14.412 -9.585 17.739 1.00 92.94 189 PRO A CA 1
ATOM 1501 C C . PRO A 1 189 ? -13.566 -8.517 18.447 1.00 92.94 189 PRO A C 1
ATOM 1503 O O . PRO A 1 189 ? -14.009 -7.373 18.524 1.00 92.94 189 PRO A O 1
ATOM 1506 N N . ASP A 1 190 ? -12.358 -8.845 18.924 1.00 94.19 190 ASP A N 1
ATOM 1507 C CA . ASP A 1 190 ? -11.438 -7.860 19.512 1.00 94.19 190 ASP A CA 1
ATOM 1508 C C . ASP A 1 190 ? -10.805 -6.938 18.448 1.00 94.19 190 ASP A C 1
ATOM 1510 O O . ASP A 1 190 ? -10.325 -5.851 18.777 1.00 94.19 190 ASP A O 1
ATOM 1514 N N . ILE A 1 191 ? -10.824 -7.343 17.169 1.00 93.69 191 ILE A N 1
ATOM 1515 C CA . ILE A 1 191 ? -10.521 -6.472 16.018 1.00 93.69 191 ILE A CA 1
ATOM 1516 C C . ILE A 1 191 ? -11.804 -5.785 15.549 1.00 93.69 191 ILE A C 1
ATOM 1518 O O . ILE A 1 191 ? -11.825 -4.569 15.355 1.00 93.69 191 ILE A O 1
ATOM 1522 N N . GLY A 1 192 ? -12.869 -6.569 15.368 1.00 91.75 192 GLY A N 1
ATOM 1523 C CA . GLY A 1 192 ? -14.149 -6.096 14.860 1.00 91.75 192 GLY A CA 1
ATOM 1524 C C . GLY A 1 192 ? -14.035 -5.518 13.449 1.00 91.75 192 GLY A C 1
ATOM 1525 O O . GLY A 1 192 ? -13.306 -6.035 12.600 1.00 91.75 192 GLY A O 1
ATOM 1526 N N . LEU A 1 193 ? -14.784 -4.447 13.182 1.00 90.06 193 LEU A N 1
ATOM 1527 C CA . LEU A 1 193 ? -14.651 -3.736 11.919 1.00 90.06 193 LEU A CA 1
ATOM 1528 C C . LEU A 1 193 ? -13.318 -2.981 11.876 1.00 90.06 193 LEU A C 1
ATOM 1530 O O . LEU A 1 193 ? -12.951 -2.279 12.819 1.00 90.06 193 LEU A O 1
ATOM 1534 N N . MET A 1 194 ? -12.635 -3.074 10.742 1.00 91.62 194 MET A N 1
ATOM 1535 C CA . MET A 1 194 ? -11.493 -2.243 10.381 1.00 91.62 194 MET A CA 1
ATOM 1536 C C . MET A 1 194 ? -11.650 -1.719 8.952 1.00 91.62 194 MET A C 1
ATOM 1538 O O . MET A 1 194 ? -12.475 -2.210 8.182 1.00 91.62 194 MET A O 1
ATOM 1542 N N . ALA A 1 195 ? -10.842 -0.732 8.579 1.00 90.19 195 ALA A N 1
ATOM 1543 C CA . ALA A 1 195 ? -10.767 -0.250 7.207 1.00 90.19 195 ALA A CA 1
ATOM 1544 C C . ALA A 1 195 ? -9.323 -0.259 6.707 1.00 90.19 195 ALA A C 1
ATOM 1546 O O . ALA A 1 195 ? -8.389 0.048 7.450 1.00 90.19 195 ALA A O 1
ATOM 1547 N N . ILE A 1 196 ? -9.155 -0.571 5.427 1.00 91.69 196 ILE A N 1
ATOM 1548 C CA . ILE A 1 196 ? -7.936 -0.292 4.681 1.00 91.69 196 ILE A CA 1
ATOM 1549 C C . ILE A 1 196 ? -8.205 0.838 3.692 1.00 91.69 196 ILE A C 1
ATOM 1551 O O . ILE A 1 196 ? -9.202 0.830 2.967 1.00 91.69 196 ILE A O 1
ATOM 1555 N N . VAL A 1 197 ? -7.291 1.804 3.659 1.00 92.31 197 VAL A N 1
ATOM 1556 C CA . VAL A 1 197 ? -7.265 2.874 2.664 1.00 92.31 197 VAL A CA 1
ATOM 1557 C C . VAL A 1 197 ? -6.000 2.702 1.835 1.00 92.31 197 VAL A C 1
ATOM 1559 O O . VAL A 1 197 ? -4.902 2.919 2.336 1.00 92.31 197 VAL A O 1
ATOM 1562 N N . MET A 1 198 ? -6.147 2.284 0.584 1.00 91.75 198 MET A N 1
ATOM 1563 C CA . MET A 1 198 ? -5.069 2.186 -0.401 1.00 91.75 198 MET A CA 1
ATOM 1564 C C . MET A 1 198 ? -4.948 3.523 -1.132 1.00 91.75 198 MET A C 1
ATOM 1566 O O . MET A 1 198 ? -5.924 3.973 -1.729 1.00 91.75 198 MET A O 1
ATOM 1570 N N . ILE A 1 199 ? -3.785 4.170 -1.087 1.00 90.06 199 ILE A N 1
ATOM 1571 C CA . ILE A 1 199 ? -3.592 5.560 -1.525 1.00 90.06 199 ILE A CA 1
ATOM 1572 C C . ILE A 1 199 ? -2.526 5.595 -2.624 1.00 90.06 199 ILE A C 1
ATOM 1574 O O . ILE A 1 199 ? -1.397 5.153 -2.410 1.00 90.06 199 ILE A O 1
ATOM 1578 N N . GLY A 1 200 ? -2.873 6.125 -3.797 1.00 85.44 200 GLY A N 1
ATOM 1579 C CA . GLY A 1 200 ? -1.890 6.371 -4.857 1.00 85.44 200 GLY A CA 1
ATOM 1580 C C . GLY A 1 200 ? -1.043 7.612 -4.569 1.00 85.44 200 GLY A C 1
ATOM 1581 O O . GLY A 1 200 ? -1.572 8.607 -4.072 1.00 85.44 200 GLY A O 1
ATOM 1582 N N . MET A 1 201 ? 0.251 7.566 -4.890 1.00 81.81 201 MET A N 1
ATOM 1583 C CA . MET A 1 201 ? 1.196 8.681 -4.736 1.00 81.81 201 MET A CA 1
ATOM 1584 C C . MET A 1 201 ? 1.829 9.058 -6.080 1.00 81.81 201 MET A C 1
ATOM 1586 O O . MET A 1 201 ? 1.943 8.207 -6.954 1.00 81.81 201 MET A O 1
ATOM 1590 N N . ALA A 1 202 ? 2.282 10.315 -6.192 1.00 64.81 202 ALA A N 1
ATOM 1591 C CA . ALA A 1 202 ? 3.138 10.851 -7.260 1.00 64.81 202 ALA A CA 1
ATOM 1592 C C . ALA A 1 202 ? 2.803 10.351 -8.683 1.00 64.81 202 ALA A C 1
ATOM 1594 O O . ALA A 1 202 ? 3.265 9.301 -9.123 1.00 64.81 202 ALA A O 1
ATOM 1595 N N . GLU A 1 203 ? 2.000 11.134 -9.412 1.00 57.72 203 GLU A N 1
ATOM 1596 C CA . GLU A 1 203 ? 1.668 10.933 -10.837 1.00 57.72 203 GLU A CA 1
ATOM 1597 C C . GLU A 1 203 ? 0.896 9.644 -11.168 1.00 57.72 203 GLU A C 1
ATOM 1599 O O . GLU A 1 203 ? 0.507 9.420 -12.315 1.00 57.72 203 GLU A O 1
ATOM 1604 N N . VAL A 1 204 ? 0.601 8.800 -10.177 1.00 60.97 204 VAL A N 1
ATOM 1605 C CA . VAL A 1 204 ? -0.100 7.544 -10.407 1.00 60.97 204 VAL A CA 1
ATOM 1606 C C . VAL A 1 204 ? -1.056 7.220 -9.271 1.00 60.97 204 VAL A C 1
ATOM 1608 O O . VAL A 1 204 ? -0.707 7.163 -8.097 1.00 60.97 204 VAL A O 1
ATOM 1611 N N . SER A 1 205 ? -2.313 6.973 -9.635 1.00 64.06 205 SER A N 1
ATOM 1612 C CA . SER A 1 205 ? -3.371 6.643 -8.680 1.00 64.06 205 SER A CA 1
ATOM 1613 C C . SER A 1 205 ? -4.208 5.466 -9.158 1.00 64.06 205 SER A C 1
ATOM 1615 O O . SER A 1 205 ? -5.416 5.570 -9.399 1.00 64.06 205 SER A O 1
ATOM 1617 N N . SER A 1 206 ? -3.557 4.333 -9.371 1.00 75.75 206 SER A N 1
ATOM 1618 C CA . SER A 1 206 ? -4.238 3.079 -9.668 1.00 75.75 206 SER A CA 1
ATOM 1619 C C . SER A 1 206 ? -4.344 2.258 -8.378 1.00 75.75 206 SER A C 1
ATOM 1621 O O . SER A 1 206 ? -3.385 2.060 -7.634 1.00 75.75 206 SER A O 1
ATOM 1623 N N . VAL A 1 207 ? -5.561 1.840 -8.074 1.00 80.31 207 VAL A N 1
ATOM 1624 C CA . VAL A 1 207 ? -5.863 1.034 -6.900 1.00 80.31 207 VAL A CA 1
ATOM 1625 C C . VAL A 1 207 ? -6.919 0.059 -7.354 1.00 80.31 207 VAL A C 1
ATOM 1627 O O . VAL A 1 207 ? -8.031 0.483 -7.671 1.00 80.31 207 VAL A O 1
ATOM 1630 N N . ASP A 1 208 ? -6.560 -1.216 -7.362 1.00 86.00 208 ASP A N 1
ATOM 1631 C CA . ASP A 1 208 ? -7.452 -2.285 -7.777 1.00 86.00 208 ASP A CA 1
ATOM 1632 C C . ASP A 1 208 ? -7.638 -3.238 -6.598 1.00 86.00 208 ASP A C 1
ATOM 1634 O O . ASP A 1 208 ? -6.673 -3.815 -6.092 1.00 86.00 208 ASP A O 1
ATOM 1638 N N . PHE A 1 209 ? -8.883 -3.410 -6.157 1.00 87.25 209 PHE A N 1
ATOM 1639 C CA . PHE A 1 209 ? -9.249 -4.471 -5.222 1.00 87.25 209 PHE A CA 1
ATOM 1640 C C . PHE A 1 209 ? -9.565 -5.743 -6.001 1.00 87.25 209 PHE A C 1
ATOM 1642 O O . PHE A 1 209 ? -10.208 -5.696 -7.050 1.00 87.25 209 PHE A O 1
ATOM 1649 N N . PHE A 1 210 ? -9.125 -6.889 -5.489 1.00 89.00 210 PHE A N 1
ATOM 1650 C CA . PHE A 1 210 ? -9.501 -8.168 -6.078 1.00 89.00 210 PHE A CA 1
ATOM 1651 C C . PHE A 1 210 ? -10.901 -8.550 -5.641 1.00 89.00 210 PHE A C 1
ATOM 1653 O O . PHE A 1 210 ? -11.270 -8.376 -4.481 1.00 89.00 210 PHE A O 1
ATOM 1660 N N . ASP A 1 211 ? -11.668 -9.097 -6.578 1.00 82.25 211 ASP A N 1
ATOM 1661 C CA . ASP A 1 211 ? -12.972 -9.640 -6.247 1.00 82.25 211 ASP A CA 1
ATOM 1662 C C . ASP A 1 211 ? -12.806 -10.904 -5.400 1.00 82.25 211 ASP A C 1
ATOM 1664 O O . ASP A 1 211 ? -12.030 -11.811 -5.727 1.00 82.25 211 ASP A O 1
ATOM 1668 N N . LYS A 1 212 ? -13.531 -10.947 -4.284 1.00 79.25 212 LYS A N 1
ATOM 1669 C CA . LYS A 1 212 ? -13.568 -12.109 -3.408 1.00 79.25 212 LYS A CA 1
ATOM 1670 C C . LYS A 1 212 ? -14.937 -12.231 -2.741 1.00 79.25 212 LYS A C 1
ATOM 1672 O O . LYS A 1 212 ? -15.106 -11.822 -1.591 1.00 79.25 212 LYS A O 1
ATOM 1677 N N . PRO A 1 213 ? -15.916 -12.839 -3.431 1.00 75.00 213 PRO A N 1
ATOM 1678 C CA . PRO A 1 213 ? -17.313 -12.842 -2.993 1.00 75.00 213 PRO A CA 1
ATOM 1679 C C . PRO A 1 213 ? -17.543 -13.551 -1.650 1.00 75.00 213 PRO A C 1
ATOM 1681 O O . PRO A 1 213 ? -18.517 -13.261 -0.966 1.00 75.00 213 PRO A O 1
ATOM 1684 N N . ASN A 1 214 ? -16.635 -14.445 -1.243 1.00 81.69 214 ASN A N 1
ATOM 1685 C CA . ASN A 1 214 ? -16.718 -15.192 0.018 1.00 81.69 214 ASN A CA 1
ATOM 1686 C C . ASN A 1 214 ? -15.834 -14.608 1.138 1.00 81.69 214 ASN A C 1
ATOM 1688 O O . ASN A 1 214 ? -15.539 -15.306 2.106 1.00 81.69 214 ASN A O 1
ATOM 1692 N N . GLY A 1 215 ? -15.368 -13.363 0.994 1.00 82.88 215 GLY A N 1
ATOM 1693 C CA . GLY A 1 215 ? -14.463 -12.727 1.951 1.00 82.88 215 GLY A CA 1
ATOM 1694 C C . GLY A 1 215 ? -13.020 -13.236 1.872 1.00 82.88 215 GLY A C 1
ATOM 1695 O O . GLY A 1 215 ? -12.696 -14.177 1.143 1.00 82.88 215 GLY A O 1
ATOM 1696 N N . PHE A 1 216 ? -12.127 -12.580 2.612 1.00 87.88 216 PHE A N 1
ATOM 1697 C CA . PHE A 1 216 ? -10.689 -12.860 2.628 1.00 87.88 216 PHE A CA 1
ATOM 1698 C C . PHE A 1 216 ? -10.288 -13.606 3.897 1.00 87.88 216 PHE A C 1
ATOM 1700 O O . PHE A 1 216 ? -10.777 -13.316 4.983 1.00 87.88 216 PHE A O 1
ATOM 1707 N N . LYS A 1 217 ? -9.346 -14.535 3.761 1.00 92.19 217 LYS A N 1
ATOM 1708 C CA . LYS A 1 217 ? -8.609 -15.132 4.868 1.00 92.19 217 LYS A CA 1
ATOM 1709 C C . LYS A 1 217 ? -7.349 -14.319 5.132 1.00 92.19 217 LYS A C 1
ATOM 1711 O O . LYS A 1 217 ? -6.809 -13.648 4.249 1.00 92.19 217 LYS A O 1
ATOM 1716 N N . LYS A 1 218 ? -6.843 -14.428 6.357 1.00 93.38 218 LYS A N 1
ATOM 1717 C CA . LYS A 1 218 ? -5.559 -13.850 6.752 1.00 93.38 218 LYS A CA 1
ATOM 1718 C C . LYS A 1 218 ? -4.459 -14.266 5.764 1.00 93.38 218 LYS A C 1
ATOM 1720 O O . LYS A 1 218 ? -4.233 -15.451 5.539 1.00 93.38 218 LYS A O 1
ATOM 1725 N N . GLY A 1 219 ? -3.780 -13.271 5.197 1.00 92.06 219 GLY A N 1
ATOM 1726 C CA . GLY A 1 219 ? -2.694 -13.449 4.232 1.00 92.06 219 GLY A CA 1
ATOM 1727 C C . GLY A 1 219 ? -3.116 -13.529 2.763 1.00 92.06 219 GLY A C 1
ATOM 1728 O O . GLY A 1 219 ? -2.248 -13.569 1.893 1.00 92.06 219 GLY A O 1
ATOM 1729 N N . ASP A 1 220 ? -4.414 -13.507 2.463 1.00 92.62 220 ASP A N 1
ATOM 1730 C CA . ASP A 1 220 ? -4.869 -13.375 1.084 1.00 92.62 220 ASP A CA 1
ATOM 1731 C C . ASP A 1 220 ? -4.540 -11.993 0.512 1.00 92.62 220 ASP A C 1
ATOM 1733 O O . ASP A 1 220 ? -4.597 -10.976 1.205 1.00 92.62 220 ASP A O 1
ATOM 1737 N N . LYS A 1 221 ? -4.265 -11.943 -0.795 1.00 90.94 221 LYS A N 1
ATOM 1738 C CA . LYS A 1 221 ? -4.138 -10.667 -1.499 1.00 90.94 221 LYS A CA 1
ATOM 1739 C C . LYS A 1 221 ? -5.518 -10.021 -1.629 1.00 90.94 221 LYS A C 1
ATOM 1741 O O . LYS A 1 221 ? -6.437 -10.634 -2.167 1.00 90.94 221 LYS A O 1
ATOM 1746 N N . ILE A 1 222 ? -5.629 -8.778 -1.176 1.00 89.00 222 ILE A N 1
ATOM 1747 C CA . ILE A 1 222 ? -6.869 -7.983 -1.205 1.00 89.00 222 ILE A CA 1
ATOM 1748 C C . ILE A 1 222 ? -6.951 -7.044 -2.411 1.00 89.00 222 ILE A C 1
ATOM 1750 O O . ILE A 1 222 ? -8.032 -6.618 -2.804 1.00 89.00 222 ILE A O 1
ATOM 1754 N N . GLY A 1 223 ? -5.808 -6.727 -3.011 1.00 90.06 223 GLY A N 1
ATOM 1755 C CA . GLY A 1 223 ? -5.700 -5.791 -4.115 1.00 90.06 223 GLY A CA 1
ATOM 1756 C C . GLY A 1 223 ? -4.251 -5.568 -4.517 1.00 90.06 223 GLY A C 1
ATOM 1757 O O . GLY A 1 223 ? -3.345 -6.243 -4.017 1.00 90.06 223 GLY A O 1
ATOM 1758 N N . ARG A 1 224 ? -4.036 -4.620 -5.425 1.00 90.12 224 ARG A N 1
ATOM 1759 C CA . ARG A 1 224 ? -2.711 -4.147 -5.832 1.00 90.12 224 ARG A CA 1
ATOM 1760 C C . ARG A 1 224 ? -2.747 -2.684 -6.265 1.00 90.12 224 ARG A C 1
ATOM 1762 O O . ARG A 1 224 ? -3.796 -2.148 -6.619 1.00 90.12 224 ARG A O 1
ATOM 1769 N N . PHE A 1 225 ? -1.569 -2.079 -6.274 1.00 88.88 225 PHE A N 1
ATOM 1770 C CA . PHE A 1 225 ? -1.298 -0.844 -6.998 1.00 88.88 225 PHE A CA 1
ATOM 1771 C C . PHE A 1 225 ? -0.706 -1.188 -8.366 1.00 88.88 225 PHE A C 1
ATOM 1773 O O . PHE A 1 225 ? -0.053 -2.222 -8.518 1.00 88.88 225 PHE A O 1
ATOM 1780 N N . HIS A 1 226 ? -0.911 -0.316 -9.345 1.00 85.06 226 HIS A N 1
ATOM 1781 C CA . HIS A 1 226 ? -0.274 -0.392 -10.657 1.00 85.06 226 HIS A CA 1
ATOM 1782 C C . HIS A 1 226 ? 0.596 0.847 -10.883 1.00 85.06 226 HIS A C 1
ATOM 1784 O O . HIS A 1 226 ? 0.058 1.946 -10.957 1.00 85.06 226 HIS A O 1
ATOM 1790 N N . PHE A 1 227 ? 1.902 0.670 -11.084 1.00 77.88 227 PHE A N 1
ATOM 1791 C CA . PHE A 1 227 ? 2.870 1.737 -11.380 1.00 77.88 227 PHE A CA 1
ATOM 1792 C C . PHE A 1 227 ? 2.915 2.911 -10.356 1.00 77.88 227 PHE A C 1
ATOM 1794 O O . PHE A 1 227 ? 2.013 3.124 -9.555 1.00 77.88 227 PHE A O 1
ATOM 1801 N N . GLY A 1 228 ? 4.019 3.666 -10.339 1.00 75.38 228 GLY A N 1
ATOM 1802 C CA . GLY A 1 228 ? 4.204 4.846 -9.473 1.00 75.38 228 GLY A CA 1
ATOM 1803 C C . GLY A 1 228 ? 4.376 4.568 -7.975 1.00 75.38 228 GLY A C 1
ATOM 1804 O O . GLY A 1 228 ? 4.762 3.470 -7.572 1.00 75.38 228 GLY A O 1
ATOM 1805 N N . GLY A 1 229 ? 4.163 5.598 -7.152 1.00 78.19 229 GLY A N 1
ATOM 1806 C CA . GLY A 1 229 ? 4.270 5.505 -5.697 1.00 78.19 229 GLY A CA 1
ATOM 1807 C C . GLY A 1 229 ? 2.955 5.062 -5.052 1.00 78.19 229 GLY A C 1
ATOM 1808 O O . GLY A 1 229 ? 1.868 5.293 -5.581 1.00 78.19 229 GLY A O 1
ATOM 1809 N N . SER A 1 230 ? 3.033 4.446 -3.875 1.00 86.12 230 SER A N 1
ATOM 1810 C CA . SER A 1 230 ? 1.839 4.046 -3.128 1.00 86.12 230 SER A CA 1
ATOM 1811 C C . SER A 1 230 ? 2.066 4.114 -1.627 1.00 86.12 230 SER A C 1
ATOM 1813 O O . SER A 1 230 ? 3.180 3.920 -1.144 1.00 86.12 230 SER A O 1
ATOM 1815 N N . THR A 1 231 ? 0.989 4.348 -0.890 1.00 89.50 231 THR A N 1
ATOM 1816 C CA . THR A 1 231 ? 0.952 4.195 0.563 1.00 89.50 231 THR A CA 1
ATOM 1817 C C . THR A 1 231 ? -0.399 3.628 0.981 1.00 89.50 231 THR A C 1
ATOM 1819 O O . THR A 1 231 ? -1.323 3.496 0.173 1.00 89.50 231 THR A O 1
ATOM 1822 N N . HIS A 1 232 ? -0.531 3.238 2.242 1.00 92.44 232 HIS A N 1
ATOM 1823 C CA . HIS A 1 232 ? -1.796 2.742 2.761 1.00 92.44 232 HIS A CA 1
ATOM 1824 C C . HIS A 1 232 ? -1.984 3.086 4.237 1.00 92.44 232 HIS A C 1
ATOM 1826 O O . HIS A 1 232 ? -1.032 3.329 4.977 1.00 92.44 232 HIS A O 1
ATOM 1832 N N . CYS A 1 233 ? -3.240 3.088 4.674 1.00 93.81 233 CYS A N 1
ATOM 1833 C CA . CYS A 1 233 ? -3.606 3.192 6.080 1.00 93.81 233 CYS A CA 1
ATOM 1834 C C . CYS A 1 233 ? -4.412 1.965 6.498 1.00 93.81 233 CYS A C 1
ATOM 1836 O O . CYS A 1 233 ? -5.346 1.567 5.803 1.00 93.81 233 CYS A O 1
ATOM 1838 N N . LEU A 1 234 ? -4.081 1.415 7.666 1.00 94.12 234 LEU A N 1
ATOM 1839 C CA . LEU A 1 234 ? -4.943 0.497 8.404 1.00 94.12 234 LEU A CA 1
ATOM 1840 C C . LEU A 1 234 ? -5.616 1.288 9.527 1.00 94.12 234 LEU A C 1
ATOM 1842 O O . LEU A 1 234 ? -4.935 1.911 10.343 1.00 94.12 234 LEU A O 1
ATOM 1846 N N . ILE A 1 235 ? -6.946 1.285 9.549 1.00 93.25 235 ILE A N 1
ATOM 1847 C CA . ILE A 1 235 ? -7.763 2.030 10.509 1.00 93.25 235 ILE A CA 1
ATOM 1848 C C . ILE A 1 235 ? -8.545 1.024 11.345 1.00 93.25 235 ILE A C 1
ATOM 1850 O O . ILE A 1 235 ? -9.275 0.195 10.805 1.00 93.25 235 ILE A O 1
ATOM 1854 N N . PHE A 1 236 ? -8.409 1.125 12.662 1.00 93.19 236 PHE A N 1
ATOM 1855 C CA . PHE A 1 236 ? -9.062 0.244 13.625 1.00 93.19 236 PHE A CA 1
ATOM 1856 C C . PHE A 1 236 ? -10.091 1.016 14.445 1.00 93.19 236 PHE A C 1
ATOM 1858 O O . PHE A 1 236 ? -9.941 2.222 14.661 1.00 93.19 236 PHE A O 1
ATOM 1865 N N . GLY A 1 237 ? -11.123 0.312 14.917 1.00 89.69 237 GLY A N 1
ATOM 1866 C CA . GLY A 1 237 ? -12.131 0.891 15.799 1.00 89.69 237 GLY A CA 1
ATOM 1867 C C . GLY A 1 237 ? -11.536 1.434 17.111 1.00 89.69 237 GLY A C 1
ATOM 1868 O O . GLY A 1 237 ? -10.467 0.997 17.546 1.00 89.69 237 GLY A O 1
ATOM 1869 N N . PRO A 1 238 ? -12.236 2.360 17.792 1.00 86.81 238 PRO A N 1
ATOM 1870 C CA . PRO A 1 238 ? -11.707 3.091 18.951 1.00 86.81 238 PRO A CA 1
ATOM 1871 C C . PRO A 1 238 ? -11.351 2.205 20.154 1.00 86.81 238 PRO A C 1
ATOM 1873 O O . PRO A 1 238 ? -10.542 2.603 20.988 1.00 86.81 238 PRO A O 1
ATOM 1876 N N . ASN A 1 239 ? -11.932 1.006 20.241 1.00 87.56 239 ASN A N 1
ATOM 1877 C CA . ASN A 1 239 ? -11.731 0.081 21.357 1.00 87.56 239 ASN A CA 1
ATOM 1878 C C . ASN A 1 239 ? -10.635 -0.967 21.096 1.00 87.56 239 ASN A C 1
ATOM 1880 O O . ASN A 1 239 ? -10.306 -1.734 21.999 1.00 87.56 239 ASN A O 1
ATOM 1884 N N . VAL A 1 240 ? -10.053 -1.006 19.892 1.00 92.56 240 VAL A N 1
ATOM 1885 C CA . VAL A 1 240 ? -9.046 -2.010 19.530 1.00 92.56 240 VAL A CA 1
ATOM 1886 C C . VAL A 1 240 ? -7.708 -1.670 20.188 1.00 92.56 240 VAL A C 1
ATOM 1888 O O . VAL A 1 240 ? -7.101 -0.623 19.939 1.00 92.56 240 VAL A O 1
ATOM 1891 N N . LYS A 1 241 ? -7.206 -2.579 21.027 1.00 93.75 241 LYS A N 1
ATOM 1892 C CA . LYS A 1 241 ? -5.938 -2.407 21.749 1.00 93.75 241 LYS A CA 1
ATOM 1893 C C . LYS A 1 241 ? -4.807 -3.125 21.019 1.00 93.75 241 LYS A C 1
ATOM 1895 O O . LYS A 1 241 ? -4.649 -4.330 21.159 1.00 93.75 241 LYS A O 1
ATOM 1900 N N . LEU A 1 242 ? -3.980 -2.378 20.288 1.00 94.50 242 LEU A N 1
ATOM 1901 C CA . LEU A 1 242 ? -2.839 -2.932 19.546 1.00 94.50 242 LEU A CA 1
ATOM 1902 C C . LEU A 1 242 ? -1.499 -2.743 20.262 1.00 94.50 242 LEU A C 1
ATOM 1904 O O . LEU A 1 242 ? -1.141 -1.616 20.633 1.00 94.50 242 LEU A O 1
ATOM 1908 N N . SER A 1 243 ? -0.747 -3.839 20.350 1.00 95.69 243 SER A N 1
ATOM 1909 C CA . SER A 1 243 ? 0.688 -3.885 20.641 1.00 95.69 243 SER A CA 1
ATOM 1910 C C . SER A 1 243 ? 1.453 -4.073 19.332 1.00 95.69 243 SER A C 1
ATOM 1912 O O . SER A 1 243 ? 1.395 -5.144 18.732 1.00 95.69 243 SER A O 1
ATOM 1914 N N . PHE A 1 244 ? 2.153 -3.037 18.870 1.00 93.62 244 PHE A N 1
ATOM 1915 C CA . PHE A 1 244 ? 2.955 -3.113 17.647 1.00 93.62 244 PHE A CA 1
ATOM 1916 C C . PHE A 1 244 ? 4.263 -3.860 17.893 1.00 93.62 244 PHE A C 1
ATOM 1918 O O . PHE A 1 244 ? 4.872 -3.735 18.957 1.00 93.62 244 PHE A O 1
ATOM 1925 N N . ASN A 1 245 ? 4.688 -4.627 16.894 1.00 91.69 245 ASN A N 1
ATOM 1926 C CA . ASN A 1 245 ? 6.004 -5.249 16.888 1.00 91.69 245 ASN A CA 1
ATOM 1927 C C . ASN A 1 245 ? 7.087 -4.147 16.838 1.00 91.69 245 ASN A C 1
ATOM 1929 O O . ASN A 1 245 ? 6.826 -3.059 16.330 1.00 91.69 245 ASN A O 1
ATOM 1933 N N . LEU A 1 246 ? 8.279 -4.370 17.405 1.00 87.88 246 LEU A N 1
ATOM 1934 C CA . LEU A 1 246 ? 9.273 -3.291 17.580 1.00 87.88 246 LEU A CA 1
ATOM 1935 C C . LEU A 1 246 ? 9.739 -2.668 16.256 1.00 87.88 246 LEU A C 1
ATOM 1937 O O . LEU A 1 246 ? 9.903 -1.456 16.169 1.00 87.88 246 LEU A O 1
ATOM 1941 N N . ASP A 1 247 ? 9.913 -3.497 15.233 1.00 85.69 247 ASP A N 1
ATOM 1942 C CA . ASP A 1 247 ? 10.210 -3.102 13.853 1.00 85.69 247 ASP A CA 1
ATOM 1943 C C . ASP A 1 247 ? 9.044 -2.363 13.178 1.00 85.69 247 ASP A C 1
ATOM 1945 O O . ASP A 1 247 ? 9.261 -1.606 12.235 1.00 85.69 247 ASP A O 1
ATOM 1949 N N . ALA A 1 248 ? 7.825 -2.524 13.700 1.00 87.44 248 ALA A N 1
ATOM 1950 C CA . ALA A 1 248 ? 6.623 -1.837 13.248 1.00 87.44 248 ALA A CA 1
ATOM 1951 C C . ALA A 1 248 ? 6.389 -0.456 13.871 1.00 87.44 248 ALA A C 1
ATOM 1953 O O . ALA A 1 248 ? 5.436 0.228 13.493 1.00 87.44 248 ALA A O 1
ATOM 1954 N N . ILE A 1 249 ? 7.235 -0.028 14.810 1.00 87.75 249 ILE A N 1
ATOM 1955 C CA . ILE A 1 249 ? 7.123 1.284 15.449 1.00 87.75 249 ILE A CA 1
ATOM 1956 C C . ILE A 1 249 ? 7.917 2.309 14.621 1.00 87.75 249 ILE A C 1
ATOM 1958 O O . ILE A 1 249 ? 9.142 2.205 14.540 1.00 87.75 249 ILE A O 1
ATOM 1962 N N . PRO A 1 250 ? 7.260 3.329 14.031 1.00 80.62 250 PRO A N 1
ATOM 1963 C CA . PRO A 1 250 ? 7.950 4.366 13.274 1.00 80.62 250 PRO A CA 1
ATOM 1964 C C . PRO A 1 250 ? 8.960 5.106 14.150 1.00 80.62 250 PRO A C 1
ATOM 1966 O O . PRO A 1 250 ? 8.630 5.513 15.265 1.00 80.62 250 PRO A O 1
ATOM 1969 N N . ASN A 1 251 ? 10.162 5.351 13.626 1.00 70.75 251 ASN A N 1
ATOM 1970 C CA . ASN A 1 251 ? 11.132 6.223 14.278 1.00 70.75 251 ASN A CA 1
ATOM 1971 C C . ASN A 1 251 ? 10.900 7.679 13.827 1.00 70.75 251 ASN A C 1
ATOM 1973 O O . ASN A 1 251 ? 11.181 8.002 12.672 1.00 70.75 251 ASN A O 1
ATOM 1977 N N . PRO A 1 252 ? 10.407 8.583 14.695 1.00 58.59 252 PRO A N 1
ATOM 1978 C CA . PRO A 1 252 ? 10.048 9.942 14.287 1.00 58.59 252 PRO A CA 1
ATOM 1979 C C . PRO A 1 252 ? 11.250 10.795 13.862 1.00 58.59 252 PRO A C 1
ATOM 1981 O O . PRO A 1 252 ? 11.057 11.798 13.181 1.00 58.59 252 PRO A O 1
ATOM 1984 N N . GLY A 1 253 ? 12.467 10.422 14.278 1.00 54.62 253 GLY A N 1
ATOM 1985 C CA . GLY A 1 253 ? 13.693 11.193 14.060 1.00 54.62 253 GLY A CA 1
ATOM 1986 C C . GLY A 1 253 ? 14.522 10.775 12.846 1.00 54.62 253 GLY A C 1
ATOM 1987 O O . GLY A 1 253 ? 15.587 11.347 12.632 1.00 54.62 253 GLY A O 1
ATOM 1988 N N . VAL A 1 254 ? 14.080 9.784 12.064 1.00 56.34 254 VAL A N 1
ATOM 1989 C CA . VAL A 1 254 ? 14.837 9.283 10.909 1.00 56.34 254 VAL A CA 1
ATOM 1990 C C . VAL A 1 254 ? 13.985 9.437 9.652 1.00 56.34 254 VAL A C 1
ATOM 1992 O O . VAL A 1 254 ? 12.952 8.789 9.517 1.00 56.34 254 VAL A O 1
ATOM 1995 N N . GLN A 1 255 ? 14.424 10.301 8.729 1.00 51.19 255 GLN A N 1
ATOM 1996 C CA . GLN A 1 255 ? 13.789 10.474 7.413 1.00 51.19 255 GLN A CA 1
ATOM 1997 C C . GLN A 1 255 ? 13.877 9.206 6.546 1.00 51.19 255 GLN A C 1
ATOM 1999 O O . GLN A 1 255 ? 13.027 9.017 5.686 1.00 51.19 255 GLN A O 1
ATOM 2004 N N . ASN A 1 256 ? 14.856 8.329 6.811 1.00 50.47 256 ASN A N 1
ATOM 2005 C CA . ASN A 1 256 ? 14.999 7.013 6.187 1.00 50.47 256 ASN A CA 1
ATOM 2006 C C . ASN A 1 256 ? 14.519 5.901 7.133 1.00 50.47 256 ASN A C 1
ATOM 2008 O O . ASN A 1 256 ? 15.228 5.524 8.072 1.00 50.47 256 ASN A O 1
ATOM 2012 N N . PRO A 1 257 ? 13.309 5.374 6.931 1.00 51.94 257 PRO A N 1
ATOM 2013 C CA . PRO A 1 257 ? 12.692 4.486 7.889 1.00 51.94 257 PRO A CA 1
ATOM 2014 C C . PRO A 1 257 ? 13.260 3.073 7.677 1.00 51.94 257 PRO A C 1
ATOM 2016 O O . PRO A 1 257 ? 12.747 2.326 6.860 1.00 51.94 257 PRO A O 1
ATOM 2019 N N . GLY A 1 258 ? 14.332 2.724 8.397 1.00 57.47 258 GLY A N 1
ATOM 2020 C CA . GLY A 1 258 ? 14.817 1.347 8.606 1.00 57.47 258 GLY A CA 1
ATOM 2021 C C . GLY A 1 258 ? 14.852 0.412 7.383 1.00 57.47 258 GLY A C 1
ATOM 2022 O O . GLY A 1 258 ? 14.918 0.837 6.236 1.00 57.47 258 GLY A O 1
ATOM 2023 N N . SER A 1 259 ? 14.847 -0.898 7.637 1.00 69.69 259 SER A N 1
ATOM 2024 C CA . SER A 1 259 ? 14.542 -1.896 6.604 1.00 69.69 259 SER A CA 1
ATOM 2025 C C . SER A 1 259 ? 13.021 -2.068 6.507 1.00 69.69 259 SER A C 1
ATOM 2027 O O . SER A 1 259 ? 12.353 -2.011 7.543 1.00 69.69 259 SER A O 1
ATOM 2029 N N . PRO A 1 260 ? 12.460 -2.284 5.305 1.00 82.69 260 PRO A N 1
ATOM 2030 C CA . PRO A 1 260 ? 11.026 -2.481 5.146 1.00 82.69 260 PRO A CA 1
ATOM 2031 C C . PRO A 1 260 ? 10.564 -3.734 5.888 1.00 82.69 260 PRO A C 1
ATOM 2033 O O . PRO A 1 260 ? 11.260 -4.750 5.937 1.00 82.69 260 PRO A O 1
ATOM 2036 N N . ILE A 1 261 ? 9.352 -3.676 6.433 1.00 89.44 261 ILE A N 1
ATOM 2037 C CA . ILE A 1 261 ? 8.700 -4.847 7.009 1.00 89.44 261 ILE A CA 1
ATOM 2038 C C . ILE A 1 261 ? 8.177 -5.684 5.856 1.00 89.44 261 ILE A C 1
ATOM 2040 O O . ILE A 1 261 ? 7.421 -5.192 5.017 1.00 89.44 261 ILE A O 1
ATOM 2044 N N . HIS A 1 262 ? 8.565 -6.954 5.821 1.00 92.19 262 HIS A N 1
ATOM 2045 C CA . HIS A 1 262 ? 8.088 -7.876 4.801 1.00 92.19 262 HIS A CA 1
ATOM 2046 C C . HIS A 1 262 ? 6.571 -8.056 4.885 1.00 92.19 262 HIS A C 1
ATOM 2048 O O . HIS A 1 262 ? 5.999 -8.188 5.972 1.00 92.19 262 HIS A O 1
ATOM 2054 N N . VAL A 1 263 ? 5.920 -8.148 3.728 1.00 93.94 263 VAL A N 1
ATOM 2055 C CA . VAL A 1 263 ? 4.509 -8.540 3.649 1.00 93.94 263 VAL A CA 1
ATOM 2056 C C . VAL A 1 263 ? 4.295 -9.887 4.352 1.00 93.94 263 VAL A C 1
ATOM 2058 O O . VAL A 1 263 ? 5.177 -10.748 4.343 1.00 93.94 263 VAL A O 1
ATOM 2061 N N . LEU A 1 264 ? 3.132 -10.069 4.982 1.00 95.69 264 LEU A N 1
ATOM 2062 C CA . LEU A 1 264 ? 2.750 -11.265 5.750 1.00 95.69 264 LEU A CA 1
ATOM 2063 C C . LEU A 1 264 ? 3.513 -11.500 7.067 1.00 95.69 264 LEU A C 1
ATOM 2065 O O . LEU A 1 264 ? 3.147 -12.406 7.820 1.00 95.69 264 LEU A O 1
ATOM 2069 N N . SER A 1 265 ? 4.514 -10.679 7.396 1.00 95.50 265 SER A N 1
ATOM 2070 C CA . SER A 1 265 ? 5.184 -10.721 8.702 1.00 95.50 265 SER A CA 1
ATOM 2071 C C . SER A 1 265 ? 4.327 -10.084 9.807 1.00 95.50 265 SER A C 1
ATOM 2073 O O . SER A 1 265 ? 3.366 -9.369 9.525 1.00 95.50 265 SER A O 1
ATOM 2075 N N . ARG A 1 266 ? 4.629 -10.366 11.082 1.00 95.44 266 ARG A N 1
ATOM 2076 C CA . ARG A 1 266 ? 3.863 -9.839 12.227 1.00 95.44 266 ARG A CA 1
ATOM 2077 C C . ARG A 1 266 ? 3.998 -8.314 12.298 1.00 95.44 266 ARG A C 1
ATOM 2079 O O . ARG A 1 266 ? 5.088 -7.810 12.524 1.00 95.44 266 ARG A O 1
ATOM 2086 N N . LEU A 1 267 ? 2.874 -7.609 12.209 1.00 95.12 267 LEU A N 1
ATOM 2087 C CA . LEU A 1 267 ? 2.802 -6.154 12.354 1.00 95.12 267 LEU A CA 1
ATOM 2088 C C . LEU A 1 267 ? 2.421 -5.752 13.785 1.00 95.12 267 LEU A C 1
ATOM 2090 O O . LEU A 1 267 ? 3.054 -4.894 14.399 1.00 95.12 267 LEU A O 1
ATOM 2094 N N . ALA A 1 268 ? 1.377 -6.379 14.323 1.00 95.94 268 ALA A N 1
ATOM 2095 C CA . ALA A 1 268 ? 0.859 -6.085 15.653 1.00 95.94 268 ALA A CA 1
ATOM 2096 C C . ALA A 1 268 ? 0.110 -7.286 16.237 1.00 95.94 268 ALA A C 1
ATOM 2098 O O . ALA A 1 268 ? -0.317 -8.184 15.510 1.00 95.94 268 ALA A O 1
ATOM 2099 N N . THR A 1 269 ? -0.090 -7.260 17.549 1.00 96.94 269 THR A N 1
ATOM 2100 C CA . THR A 1 269 ? -0.971 -8.178 18.270 1.00 96.94 269 THR A CA 1
ATOM 2101 C C . THR A 1 269 ? -2.104 -7.390 18.914 1.00 96.94 269 THR A C 1
ATOM 2103 O O . THR A 1 269 ? -1.885 -6.333 19.512 1.00 96.94 269 THR A O 1
ATOM 2106 N N . VAL A 1 270 ? -3.315 -7.909 18.781 1.00 96.12 270 VAL A N 1
ATOM 2107 C CA . VAL A 1 270 ? -4.523 -7.407 19.428 1.00 96.12 270 VAL A CA 1
ATOM 2108 C C . VAL A 1 270 ? -4.550 -7.954 20.846 1.00 96.12 270 VAL A C 1
ATOM 2110 O O . VAL A 1 270 ? -4.420 -9.156 21.060 1.00 96.12 270 VAL A O 1
ATOM 2113 N N . ASN A 1 271 ? -4.691 -7.065 21.821 1.00 92.38 271 ASN A N 1
ATOM 2114 C CA . ASN A 1 271 ? -4.863 -7.445 23.212 1.00 92.38 271 ASN A CA 1
ATOM 2115 C C . ASN A 1 271 ? -6.366 -7.529 23.493 1.00 92.38 271 ASN A C 1
ATOM 2117 O O . ASN A 1 271 ? -7.044 -6.509 23.319 1.00 92.38 271 ASN A O 1
ATOM 2121 N N . PRO A 1 272 ? -6.881 -8.688 23.938 1.00 83.12 272 PRO A N 1
ATOM 2122 C CA . PRO A 1 272 ? -8.290 -8.840 24.257 1.00 83.12 272 PRO A CA 1
ATOM 2123 C C . PRO A 1 272 ? -8.768 -7.767 25.226 1.00 83.12 272 PRO A C 1
ATOM 2125 O O . PRO A 1 272 ? -8.046 -7.346 26.136 1.00 83.12 272 PRO A O 1
ATOM 2128 N N . SER A 1 273 ? -10.008 -7.326 25.049 1.00 67.12 273 SER A N 1
ATOM 2129 C CA . SER A 1 273 ? -10.567 -6.250 25.875 1.00 67.12 273 SER A CA 1
ATOM 2130 C C . SER A 1 273 ? -10.789 -6.658 27.342 1.00 67.12 273 SER A C 1
ATOM 2132 O O . SER A 1 273 ? -11.009 -5.782 28.177 1.00 67.12 273 SER A O 1
ATOM 2134 N N . ASN A 1 274 ? -10.656 -7.952 27.664 1.00 54.06 274 ASN A N 1
ATOM 2135 C CA . ASN A 1 274 ? -10.853 -8.529 28.993 1.00 54.06 274 ASN A CA 1
ATOM 2136 C C . ASN A 1 274 ? -9.543 -8.638 29.797 1.00 54.06 274 ASN A C 1
ATOM 2138 O O . ASN A 1 274 ? -8.868 -9.665 29.744 1.00 54.06 274 ASN A O 1
ATOM 2142 N N . CYS A 1 275 ? -9.247 -7.585 30.562 1.00 41.25 275 CYS A N 1
ATOM 2143 C CA . CYS A 1 275 ? -8.572 -7.592 31.867 1.00 41.25 275 CYS A CA 1
ATOM 2144 C C . CYS A 1 275 ? -9.047 -6.359 32.643 1.00 41.25 275 CYS A C 1
ATOM 2146 O O . CYS A 1 275 ? -8.971 -5.250 32.061 1.00 41.25 275 CYS A O 1
#

Organism: NCBI:txid2664923

Secondary structure (DSSP, 8-state):
-HHHHHHHTTSGGGGTTSSSSTTSTTSHHHHHH-GGGTTHHHHB--S-TT-TTTTT--SHHHHHTPPBPTTSSPPSSTT-TTEEE-SSSB------SS-BSS--TTS--TTS----BHHHHHT-HHHHHHT---S-EEE--BSS---HHHHEE-SSSS-EE-TTHHHHTHHHHHHHB-EEEEEEE-SSTTT-EEEEEEEEETT---EEEPP-TT---TT---EEE-SSEEEEEEEE-TT-EEEE-GGGS--TT-SS--SPBPTTSEEEEEEPS--

Foldseek 3Di:
DQVVVLVQQVAQVAQVLQFCPPNHCQDPVVLVPPVVCPVPVQFWDAPACPPRTRSPDRGNQCVVPTDTPPPPQDFPPQPDLQFDFALAQFAALDDDAPQECADQQLDQDPLRAGGAHQCLLVVHSVCSVVVDFDAKDKDAFDLADFRPSQQWPDPDDPTDGHPCRQVRSVRVQSRGATWMKHWDQRPPVLQGIKMKIKGATDNHGAKAADDDPPDDRQQDNGTDGGDHDIDMDIGTDNRWDKDFDPSLHFDSPDPDRPRTRHGSHGGIGTDHSDD

InterPro domains:
  IPR003817 Phosphatidylserine decarboxylase-related [PF02666] (172-242)
  IPR003817 Phosphatidylserine decarboxylase-related [PTHR10067] (175-247)
  IPR022237 L-tryptophan decarboxylase PsiD-like [PF12588] (1-31)

Sequence (275 aa):
MLEYWGHYLKTRESVQPVTTDAGGWLSRDAQIQEAGLSNFLDTYIVPDPEDPIHYGFTSWDQFYTRDFKHGLRPLACPHDDNVIVSATESTPFYIRRNVQLRDTFWVKNPDGRSNYSLADMLGDEGKAQQFLGECPKIINGAYYSEPLMWGFSPDKGIAHPDIGADALSQSYISAVAKRGVAYIQADNPDIGLMAIVMIGMAEVSSVDFFDKPNGFKKGDKIGRFHFGGSTHCLIFGPNVKLSFNLDAIPNPGVQNPGSPIHVLSRLATVNPSNC

pLDDT: mean 84.04, std 13.18, range [41.25, 98.25]